Protein AF-A0A090RP45-F1 (afdb_monomer_lite)

Structure (mmCIF, N/CA/C/O backbone):
data_AF-A0A090RP45-F1
#
_entry.id   AF-A0A090RP45-F1
#
loop_
_atom_site.group_PDB
_atom_site.id
_atom_site.type_symbol
_atom_site.label_atom_id
_atom_site.label_alt_id
_atom_site.label_comp_id
_atom_site.label_asym_id
_atom_site.label_entity_id
_atom_site.label_seq_id
_atom_site.pdbx_PDB_ins_code
_atom_site.Cartn_x
_atom_site.Cartn_y
_atom_site.Cartn_z
_atom_site.occupancy
_atom_site.B_iso_or_equiv
_atom_site.auth_seq_id
_atom_site.auth_comp_id
_atom_site.auth_asym_id
_atom_site.auth_atom_id
_atom_site.pdbx_PDB_model_num
ATOM 1 N N . MET A 1 1 ? -43.499 1.367 -35.183 1.00 41.16 1 MET A N 1
ATOM 2 C CA . MET A 1 1 ? -43.508 0.569 -33.931 1.00 41.16 1 MET A CA 1
ATOM 3 C C . MET A 1 1 ? -42.148 0.742 -33.258 1.00 41.16 1 MET A C 1
ATOM 5 O O . MET A 1 1 ? -41.201 0.878 -34.013 1.00 41.16 1 MET A O 1
ATOM 9 N N . SER A 1 2 ? -41.908 0.696 -31.944 1.00 46.81 2 SER A N 1
ATOM 10 C CA . SER A 1 2 ? -42.690 0.901 -30.701 1.00 46.81 2 SER A CA 1
ATOM 11 C C . SER A 1 2 ? -41.671 0.775 -29.544 1.00 46.81 2 SER A C 1
ATOM 13 O O . SER A 1 2 ? -40.828 -0.107 -29.630 1.00 46.81 2 SER A O 1
ATOM 15 N N . ARG A 1 3 ? -41.654 1.541 -28.445 1.00 47.41 3 ARG A N 1
ATOM 16 C CA . ARG A 1 3 ? -42.430 2.701 -27.953 1.00 47.41 3 ARG A CA 1
ATOM 17 C C . ARG A 1 3 ? -41.500 3.525 -27.029 1.00 47.41 3 ARG A C 1
ATOM 19 O O . ARG A 1 3 ? -40.557 2.967 -26.480 1.00 47.41 3 ARG A O 1
ATOM 26 N N . VAL A 1 4 ? -41.798 4.806 -26.793 1.00 58.31 4 VAL A N 1
ATOM 27 C CA . VAL A 1 4 ? -41.252 5.552 -25.636 1.00 58.31 4 VAL A CA 1
ATOM 28 C C . VAL A 1 4 ? -41.883 5.043 -24.336 1.00 58.31 4 VAL A C 1
ATOM 30 O O . VAL A 1 4 ? -43.087 4.792 -24.313 1.00 58.31 4 VAL A O 1
ATOM 33 N N . ASN A 1 5 ? -41.098 4.930 -23.261 1.00 50.25 5 ASN A N 1
ATOM 34 C CA . ASN A 1 5 ? -41.594 4.636 -21.913 1.00 50.25 5 ASN A CA 1
ATOM 35 C C . ASN A 1 5 ? -41.153 5.758 -20.964 1.00 50.25 5 ASN A C 1
ATOM 37 O O . ASN A 1 5 ? -39.962 5.942 -20.726 1.00 50.25 5 ASN A O 1
ATOM 41 N N . GLY A 1 6 ? -42.119 6.536 -20.474 1.00 43.16 6 GLY A N 1
ATOM 42 C CA . GLY A 1 6 ? -41.879 7.648 -19.556 1.00 43.16 6 GLY A CA 1
ATOM 43 C C . GLY A 1 6 ? -41.839 7.192 -18.100 1.00 43.16 6 GLY A C 1
ATOM 44 O O . GLY A 1 6 ? -42.603 6.315 -17.698 1.00 43.16 6 GLY A O 1
ATOM 45 N N . TYR A 1 7 ? -40.974 7.820 -17.306 1.00 45.94 7 TYR A N 1
ATOM 46 C CA . TYR A 1 7 ? -40.951 7.652 -15.856 1.00 45.94 7 TYR A CA 1
ATOM 47 C C . TYR A 1 7 ? -42.015 8.562 -15.225 1.00 45.94 7 TYR A C 1
ATOM 49 O O . TYR A 1 7 ? -42.093 9.743 -15.561 1.00 45.94 7 TYR A O 1
ATOM 57 N N . LYS A 1 8 ? -42.856 8.015 -14.342 1.00 52.50 8 LYS A N 1
ATOM 58 C CA . LYS A 1 8 ? -43.988 8.724 -13.727 1.00 52.50 8 LYS A CA 1
ATOM 59 C C . LYS A 1 8 ? -43.731 8.909 -12.232 1.00 52.50 8 LYS A C 1
ATOM 61 O O . LYS A 1 8 ? -43.655 7.922 -11.507 1.00 52.50 8 LYS A O 1
ATOM 66 N N . ALA A 1 9 ? -43.623 10.157 -11.784 1.00 58.91 9 ALA A N 1
ATOM 67 C CA . ALA A 1 9 ? -43.578 10.490 -10.363 1.00 58.91 9 ALA A CA 1
ATOM 68 C C . ALA A 1 9 ? -44.988 10.416 -9.732 1.00 58.91 9 ALA A C 1
ATOM 70 O O . ALA A 1 9 ? -45.970 10.735 -10.412 1.00 58.91 9 ALA A O 1
ATOM 71 N N . PRO A 1 10 ? -45.108 10.008 -8.457 1.00 61.62 10 PRO A N 1
ATOM 72 C CA . PRO A 1 10 ? -46.284 10.260 -7.635 1.00 61.62 10 PRO A CA 1
ATOM 73 C C . PRO A 1 10 ? -46.083 11.518 -6.770 1.00 61.62 10 PRO A C 1
ATOM 75 O O . PRO A 1 10 ? -45.210 11.549 -5.905 1.00 61.62 10 PRO A O 1
ATOM 78 N N . ASP A 1 11 ? -46.917 12.532 -6.989 1.00 46.78 11 ASP A N 1
ATOM 79 C CA . ASP A 1 11 ? -47.053 13.696 -6.108 1.00 46.78 11 ASP A CA 1
ATOM 80 C C . ASP A 1 11 ? -48.122 13.454 -5.031 1.00 46.78 11 ASP A C 1
ATOM 82 O O . ASP A 1 11 ? -49.112 12.769 -5.292 1.00 46.78 11 ASP A O 1
ATOM 86 N N . THR A 1 12 ? -48.002 14.175 -3.904 1.00 48.28 12 THR A N 1
ATOM 87 C CA . THR A 1 12 ? -49.071 14.466 -2.912 1.00 48.28 12 THR A CA 1
ATOM 88 C C . THR A 1 12 ? -49.636 13.254 -2.117 1.00 48.28 12 THR A C 1
ATOM 90 O O . THR A 1 12 ? -49.616 12.125 -2.579 1.00 48.28 12 THR A O 1
ATOM 93 N N . GLU A 1 13 ? -50.088 13.361 -0.859 1.00 48.00 13 GLU A N 1
ATOM 94 C CA . GLU A 1 13 ? -50.671 14.499 -0.135 1.00 48.00 13 GLU A CA 1
ATOM 95 C C . GLU A 1 13 ? -50.182 14.702 1.315 1.00 48.00 13 GLU A C 1
ATOM 97 O O . GLU A 1 13 ? -49.697 13.811 2.008 1.00 48.00 13 GLU A O 1
ATOM 102 N N . ARG A 1 14 ? -50.417 15.942 1.754 1.00 40.00 14 ARG A N 1
ATOM 103 C CA . ARG A 1 14 ? -50.530 16.446 3.127 1.00 40.00 14 ARG A CA 1
ATOM 104 C C . ARG A 1 14 ? -51.327 15.515 4.055 1.00 40.00 14 ARG A C 1
ATOM 106 O O . ARG A 1 14 ? -52.370 15.008 3.658 1.00 40.00 14 ARG A O 1
ATOM 113 N N . PHE A 1 15 ? -50.965 15.486 5.339 1.00 40.78 15 PHE A N 1
ATOM 114 C CA . PHE A 1 15 ? -51.911 15.155 6.411 1.00 40.78 15 PHE A CA 1
ATOM 115 C C . PHE A 1 15 ? -51.933 16.255 7.477 1.00 40.78 15 PHE A C 1
ATOM 117 O O . PHE A 1 15 ? -50.913 16.881 7.763 1.00 40.78 15 PHE A O 1
ATOM 124 N N . THR A 1 16 ? -53.124 16.542 7.996 1.00 41.91 16 THR A N 1
ATOM 125 C CA . THR A 1 16 ? -53.432 17.735 8.797 1.00 41.91 16 THR A CA 1
ATOM 126 C C . THR A 1 16 ? -53.394 17.494 10.305 1.00 41.91 16 THR A C 1
ATOM 128 O O . THR A 1 16 ? -53.736 16.418 10.788 1.00 41.91 16 THR A O 1
ATOM 131 N N . GLU A 1 17 ? -53.065 18.558 11.036 1.00 43.56 17 GLU A N 1
ATOM 132 C CA . GLU A 1 17 ? -53.250 18.739 12.482 1.00 43.56 17 GLU A CA 1
ATOM 133 C C . GLU A 1 17 ? -54.663 18.349 12.970 1.00 43.56 17 GLU A C 1
ATOM 135 O O . GLU A 1 17 ? -55.650 18.836 12.420 1.00 43.56 17 GLU A O 1
ATOM 140 N N . VAL A 1 18 ? -54.768 17.584 14.071 1.00 43.78 18 VAL A N 1
ATOM 141 C CA . VAL A 1 18 ? -55.938 17.618 14.977 1.00 43.78 18 VAL A CA 1
ATOM 142 C C . VAL A 1 18 ? -55.496 17.464 16.442 1.00 43.78 18 VAL A C 1
ATOM 144 O O . VAL A 1 18 ? -54.665 16.626 16.781 1.00 43.78 18 VAL A O 1
ATOM 147 N N . LYS A 1 19 ? -56.084 18.297 17.307 1.00 42.97 19 LYS A N 1
ATOM 148 C CA . LYS A 1 19 ? -55.877 18.406 18.764 1.00 42.97 19 LYS A CA 1
ATOM 149 C C . LYS A 1 19 ? -56.559 17.284 19.561 1.00 42.97 19 LYS A C 1
ATOM 151 O O . LYS A 1 19 ? -57.629 16.833 19.163 1.00 42.97 19 LYS A O 1
ATOM 156 N N . SER A 1 20 ? -56.113 17.053 20.799 1.00 41.47 20 SER A N 1
ATOM 157 C CA . SER A 1 20 ? -57.041 16.856 21.932 1.00 41.47 20 SER A CA 1
ATOM 158 C C . SER A 1 20 ? -56.396 17.172 23.291 1.00 41.47 20 SER A C 1
ATOM 160 O O . SER A 1 20 ? -55.234 16.860 23.536 1.00 41.47 20 SER A O 1
ATOM 162 N N . SER A 1 21 ? -57.167 17.813 24.176 1.00 43.19 21 SER A N 1
ATOM 163 C CA . SER A 1 21 ? -56.745 18.248 25.517 1.00 43.19 21 SER A CA 1
ATOM 164 C C . SER A 1 21 ? -57.551 17.517 26.593 1.00 43.19 21 SER A C 1
ATOM 166 O O . SER A 1 21 ? -58.761 17.704 26.656 1.00 43.19 21 SER A O 1
ATOM 168 N N . PHE A 1 22 ? -56.900 16.739 27.457 1.00 43.09 22 PHE A N 1
ATOM 169 C CA . PHE A 1 22 ? -57.458 16.063 28.645 1.00 43.09 22 PHE A CA 1
ATOM 170 C C . PHE A 1 22 ? -56.294 15.916 29.658 1.00 43.09 22 PHE A C 1
ATOM 172 O O . PHE A 1 22 ? -55.169 15.700 29.224 1.00 43.09 22 PHE A O 1
ATOM 179 N N . PHE A 1 23 ? -56.427 16.019 30.985 1.00 39.56 23 PHE A N 1
ATOM 180 C CA . PHE A 1 23 ? -57.560 16.325 31.872 1.00 39.56 23 PHE A CA 1
ATOM 181 C C . PHE A 1 23 ? -56.996 16.811 33.232 1.00 39.56 23 PHE A C 1
ATOM 183 O O . PHE A 1 23 ? -55.829 16.554 33.522 1.00 39.56 23 PHE A O 1
ATOM 190 N N . GLY A 1 24 ? -57.791 17.471 34.084 1.00 35.66 24 GLY A N 1
ATOM 191 C CA . GLY A 1 24 ? -57.342 17.930 35.411 1.00 35.66 24 GLY A CA 1
ATOM 192 C C . GLY A 1 24 ? -58.257 17.491 36.562 1.00 35.66 24 GLY A C 1
ATOM 193 O O . GLY A 1 24 ? -59.475 17.554 36.432 1.00 35.66 24 GLY A O 1
ATOM 194 N N . LEU A 1 25 ? -57.659 17.102 37.694 1.00 47.41 25 LEU A N 1
ATOM 195 C CA . LEU A 1 25 ? -58.262 16.919 39.029 1.00 47.41 25 LEU A CA 1
ATOM 196 C C . LEU A 1 25 ? -57.193 17.361 40.071 1.00 47.41 25 LEU A C 1
ATOM 198 O O . LEU A 1 25 ? -56.017 17.103 39.844 1.00 47.41 25 LEU A O 1
ATOM 202 N N . SER A 1 26 ? -57.458 18.179 41.107 1.00 39.81 26 SER A N 1
ATOM 203 C CA . SER A 1 26 ? -58.384 17.999 42.256 1.00 39.81 26 SER A CA 1
ATOM 204 C C . SER A 1 26 ? -57.902 16.872 43.202 1.00 39.81 26 SER A C 1
ATOM 206 O O . SER A 1 26 ? -57.666 15.778 42.711 1.00 39.81 26 SER A O 1
ATOM 208 N N . SER A 1 27 ? -57.728 17.002 44.533 1.00 39.19 27 SER A N 1
ATOM 209 C CA . SER A 1 27 ? -57.939 18.102 45.500 1.00 39.19 27 SER A CA 1
ATOM 210 C C . SER A 1 27 ? -57.167 17.836 46.824 1.00 39.19 27 SER A C 1
ATOM 212 O O . SER A 1 27 ? -57.147 16.705 47.289 1.00 39.19 27 SER A O 1
ATOM 214 N N . SER A 1 28 ? -56.565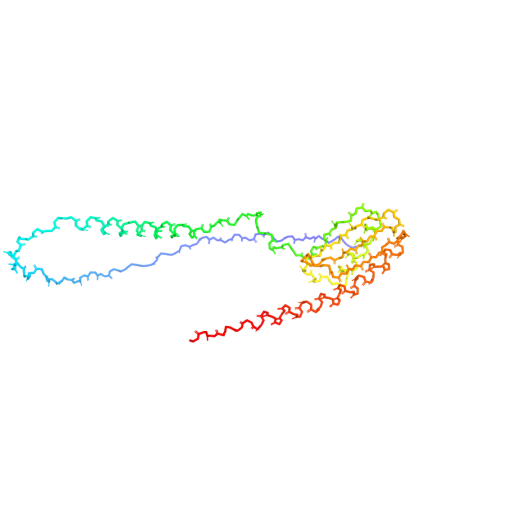 18.889 47.398 1.00 39.84 28 SER A N 1
ATOM 215 C CA . SER A 1 28 ? -56.566 19.367 48.811 1.00 39.84 28 SER A CA 1
ATOM 216 C C . SER A 1 28 ? -56.464 18.464 50.077 1.00 39.84 28 SER A C 1
ATOM 218 O O . SER A 1 28 ? -57.075 17.411 50.182 1.00 39.84 28 SER A O 1
ATOM 220 N N . VAL A 1 29 ? -55.886 19.083 51.132 1.00 42.94 29 VAL A N 1
ATOM 221 C CA . VAL A 1 29 ? -56.010 18.830 52.602 1.00 42.94 29 VAL A CA 1
ATOM 222 C C . VAL A 1 29 ? -55.208 17.670 53.232 1.00 42.94 29 VAL A C 1
ATOM 224 O O . VAL A 1 29 ? -55.622 16.527 53.126 1.00 42.94 29 VAL A O 1
ATOM 227 N N . VAL A 1 30 ? -54.186 17.992 54.055 1.00 49.06 30 VAL A N 1
ATOM 228 C CA . VAL A 1 30 ? -54.230 17.860 55.544 1.00 49.06 30 VAL A CA 1
ATOM 229 C C . VAL A 1 30 ? -53.221 18.807 56.231 1.00 49.06 30 VAL A C 1
ATOM 231 O O . VAL A 1 30 ? -52.102 18.978 55.758 1.00 49.06 30 VAL A O 1
ATOM 234 N N . LEU A 1 31 ? -53.603 19.394 57.372 1.00 45.53 31 LEU A N 1
ATOM 235 C CA . LEU A 1 31 ? -52.742 20.137 58.312 1.00 45.53 31 LEU A CA 1
ATOM 236 C C . LEU A 1 31 ? -52.529 19.298 59.584 1.00 45.53 31 LEU A C 1
ATOM 238 O O . LEU A 1 31 ? -53.506 18.740 60.075 1.00 45.53 31 LEU A O 1
ATOM 242 N N . SER A 1 32 ? -51.328 19.294 60.185 1.00 45.25 32 SER A N 1
ATOM 243 C CA . SER A 1 32 ? -51.175 18.985 61.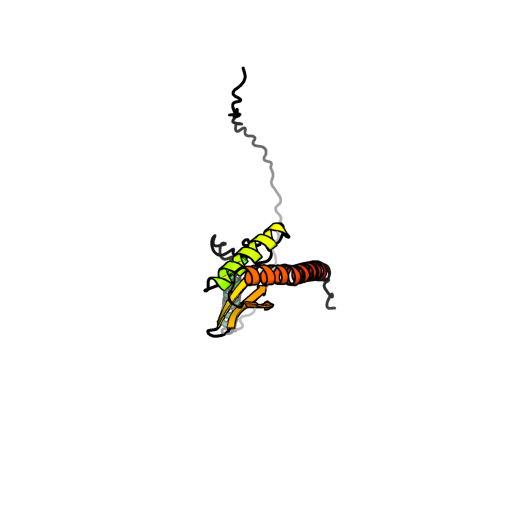623 1.00 45.25 32 SER A CA 1
ATOM 244 C C . SER A 1 32 ? -49.848 19.462 62.241 1.00 45.25 32 SER A C 1
ATOM 246 O O . SER A 1 32 ? -48.805 18.834 62.095 1.00 45.25 32 SER A O 1
ATOM 248 N N . VAL A 1 33 ? -49.936 20.587 62.954 1.00 44.03 33 VAL A N 1
ATOM 249 C CA . VAL A 1 33 ? -49.319 20.898 64.262 1.00 44.03 33 VAL A CA 1
ATOM 250 C C . VAL A 1 33 ? -48.122 20.043 64.737 1.00 44.03 33 VAL A C 1
ATOM 252 O O . VAL A 1 33 ? -48.303 18.912 65.179 1.00 44.03 33 VAL A O 1
ATOM 255 N N . SER A 1 34 ? -46.936 20.663 64.840 1.00 43.41 34 SER A N 1
ATOM 256 C CA . SER A 1 34 ? -45.923 20.328 65.868 1.00 43.41 34 SER A CA 1
ATOM 257 C C . SER A 1 34 ? -44.934 21.486 66.117 1.00 43.41 34 SER A C 1
ATOM 259 O O . SER A 1 34 ? -43.717 21.340 66.038 1.00 43.41 34 SER A O 1
ATOM 261 N N . THR A 1 35 ? -45.459 22.685 66.386 1.00 48.28 35 THR A N 1
ATOM 262 C CA . THR A 1 35 ? -44.672 23.905 66.672 1.00 48.28 35 THR A CA 1
ATOM 263 C C . THR A 1 35 ? -44.921 24.447 68.084 1.00 48.28 35 THR A C 1
ATOM 265 O O . THR A 1 35 ? -45.039 25.653 68.278 1.00 48.28 35 THR A O 1
ATOM 268 N N . VAL A 1 36 ? -44.991 23.565 69.090 1.00 48.41 36 VAL A N 1
ATOM 269 C CA . VAL A 1 36 ? -44.949 23.951 70.517 1.00 48.41 36 VAL A CA 1
ATOM 270 C C . VAL A 1 36 ? -44.191 22.899 71.339 1.00 48.41 36 VAL A C 1
ATOM 272 O O . VAL A 1 36 ? -44.794 22.107 72.058 1.00 48.41 36 VAL A O 1
ATOM 275 N N . LEU A 1 37 ? -42.856 22.896 71.270 1.00 40.06 37 LEU A N 1
ATOM 276 C CA . LEU A 1 37 ? -42.033 22.304 72.330 1.00 40.06 37 LEU A CA 1
ATOM 277 C C . LEU A 1 37 ? -40.661 22.989 72.422 1.00 40.06 37 LEU A C 1
ATOM 279 O O . LEU A 1 37 ? -40.083 23.375 71.411 1.00 40.06 37 LEU A O 1
ATOM 283 N N . CYS A 1 38 ? -40.155 23.122 73.650 1.00 33.94 38 CYS A N 1
ATOM 284 C CA . CYS A 1 38 ? -38.816 23.625 73.987 1.00 33.94 38 CYS A CA 1
ATOM 285 C C . CYS A 1 38 ? -38.503 25.104 73.687 1.00 33.94 38 CYS A C 1
ATOM 287 O O . CYS A 1 38 ? -37.390 25.453 73.302 1.00 33.94 38 CYS A O 1
ATOM 289 N N . LEU A 1 39 ? -39.395 26.000 74.127 1.00 36.84 39 LEU A N 1
ATOM 290 C CA . LEU A 1 39 ? -38.973 27.282 74.720 1.00 36.84 39 LEU A CA 1
ATOM 291 C C . LEU A 1 39 ? -38.334 27.046 76.116 1.00 36.84 39 LEU A C 1
ATOM 293 O O . LEU A 1 39 ? -38.802 27.580 77.117 1.00 36.84 39 LEU A O 1
ATOM 297 N N . VAL A 1 40 ? -37.309 26.187 76.210 1.00 45.59 40 VAL A N 1
ATOM 298 C CA . VAL A 1 40 ? -36.586 25.867 77.461 1.00 45.59 40 VAL A CA 1
ATOM 299 C C . VAL A 1 40 ? -35.126 25.501 77.152 1.00 45.59 40 VAL A C 1
ATOM 301 O O . VAL A 1 40 ? -34.803 24.322 77.072 1.00 45.59 40 VAL A O 1
ATOM 304 N N . ALA A 1 41 ? -34.256 26.504 76.968 1.00 39.75 41 ALA A N 1
ATOM 305 C CA . ALA A 1 41 ? -32.788 26.390 77.118 1.00 39.75 41 ALA A CA 1
ATOM 306 C C . ALA A 1 41 ? -32.070 27.759 76.994 1.00 39.75 41 ALA A C 1
ATOM 308 O O . ALA A 1 41 ? -31.115 27.907 76.234 1.00 39.75 41 ALA A O 1
ATOM 309 N N . LEU A 1 42 ? -32.500 28.785 77.739 1.00 46.62 42 LEU A N 1
ATOM 310 C CA . LEU A 1 42 ? -31.740 30.042 77.838 1.00 46.62 42 LEU A CA 1
ATOM 311 C C . LEU A 1 42 ? -30.654 29.943 78.929 1.00 46.62 42 LEU A C 1
ATOM 313 O O . LEU A 1 42 ? -30.770 30.599 79.957 1.00 46.62 42 LEU A O 1
ATOM 317 N N . THR A 1 43 ? -29.599 29.149 78.712 1.00 45.47 43 THR A N 1
ATOM 318 C CA . THR A 1 43 ? -28.349 29.213 79.507 1.00 45.47 43 THR A CA 1
ATOM 319 C C . THR A 1 43 ? -27.157 28.594 78.762 1.00 45.47 43 THR A C 1
ATOM 321 O O . THR A 1 43 ? -26.904 27.403 78.917 1.00 45.47 43 THR A O 1
ATOM 324 N N . ALA A 1 44 ? -26.395 29.399 78.010 1.00 37.62 44 ALA A N 1
ATOM 325 C CA . ALA A 1 44 ? -24.952 29.198 77.774 1.00 37.62 44 ALA A CA 1
ATOM 326 C C . ALA A 1 44 ? -24.350 30.375 76.978 1.00 37.62 44 ALA A C 1
ATOM 328 O O . ALA A 1 44 ? -24.197 30.305 75.760 1.00 37.62 44 ALA A O 1
ATOM 329 N N . SER A 1 45 ? -23.949 31.448 77.664 1.00 40.88 45 SER A N 1
ATOM 330 C CA . SER A 1 45 ? -22.952 32.364 77.095 1.00 40.88 45 SER A CA 1
ATOM 331 C C . SER A 1 45 ? -21.571 31.734 77.260 1.00 40.88 45 SER A C 1
ATOM 333 O O . SER A 1 45 ? -21.027 31.740 78.362 1.00 40.88 45 SER A O 1
ATOM 335 N N . ALA A 1 46 ? -20.995 31.212 76.178 1.00 36.88 46 ALA A N 1
ATOM 336 C CA . ALA A 1 46 ? -19.589 30.823 76.121 1.00 36.88 46 ALA A CA 1
ATOM 337 C C . ALA A 1 46 ? -19.002 31.215 74.758 1.00 36.88 46 ALA A C 1
ATOM 339 O O . ALA A 1 46 ? -19.535 30.872 73.707 1.00 36.88 46 ALA A O 1
ATOM 340 N N . SER A 1 47 ? -17.920 31.991 74.792 1.00 45.41 47 SER A N 1
ATOM 341 C CA . SER A 1 47 ? -17.237 32.524 73.613 1.00 45.41 47 SER A CA 1
ATOM 342 C C . SER A 1 47 ? -16.474 31.440 72.849 1.00 45.41 47 SER A C 1
ATOM 344 O O . SER A 1 47 ? -15.556 30.862 73.419 1.00 45.41 47 SER A O 1
ATOM 346 N N . GLU A 1 48 ? -16.706 31.309 71.540 1.00 40.78 48 GLU A N 1
ATOM 347 C CA . GLU A 1 48 ? -15.682 30.828 70.595 1.00 40.78 48 GLU A CA 1
ATOM 348 C C . GLU A 1 48 ? -15.775 31.534 69.226 1.00 40.78 48 GLU A C 1
ATOM 350 O O . GLU A 1 48 ? -16.109 30.963 68.188 1.00 40.78 48 GLU A O 1
ATOM 355 N N . SER A 1 49 ? -15.441 32.828 69.218 1.00 43.41 49 SER A N 1
ATOM 356 C CA . SER A 1 49 ? -15.106 33.536 67.976 1.00 43.41 49 SER A CA 1
ATOM 357 C C . SER A 1 49 ? -13.749 33.049 67.446 1.00 43.41 49 SER A C 1
ATOM 359 O O . SER A 1 49 ? -12.764 33.077 68.183 1.00 43.41 49 SER A O 1
ATOM 361 N N . GLY A 1 50 ? -13.681 32.630 66.174 1.00 41.31 50 GLY A N 1
ATOM 362 C CA . GLY A 1 50 ? -12.407 32.467 65.451 1.00 41.31 50 GLY A CA 1
ATOM 363 C C . GLY A 1 50 ? -12.211 31.195 64.615 1.00 41.31 50 GLY A C 1
ATOM 364 O O . GLY A 1 50 ? -11.299 31.175 63.792 1.00 41.31 50 GLY A O 1
ATOM 365 N N . LYS A 1 51 ? -13.032 30.146 64.779 1.00 37.62 51 LYS A N 1
ATOM 366 C CA . LYS A 1 51 ? -12.851 28.859 64.060 1.00 37.62 51 LYS A CA 1
ATOM 367 C C . LYS A 1 51 ? -13.850 28.619 62.921 1.00 37.62 51 LYS A C 1
ATOM 369 O O . LYS A 1 51 ? -13.506 27.976 61.936 1.00 37.62 51 LYS A O 1
ATOM 374 N N . THR A 1 52 ? -15.063 29.162 63.017 1.00 45.91 52 THR A N 1
ATOM 375 C CA . THR A 1 52 ? -16.169 28.891 62.080 1.00 45.91 52 THR A CA 1
ATOM 376 C C . THR A 1 52 ? -15.971 29.454 60.673 1.00 45.91 52 THR A C 1
ATOM 378 O O . THR A 1 52 ? -16.381 28.800 59.718 1.00 45.91 52 THR A O 1
ATOM 381 N N . SER A 1 53 ? -15.325 30.616 60.505 1.00 54.50 53 SER A N 1
ATOM 382 C CA . SER A 1 53 ? -15.227 31.240 59.173 1.00 54.50 53 SER A CA 1
ATOM 383 C C . SER A 1 53 ? -14.339 30.453 58.206 1.00 54.50 53 SER A C 1
ATOM 385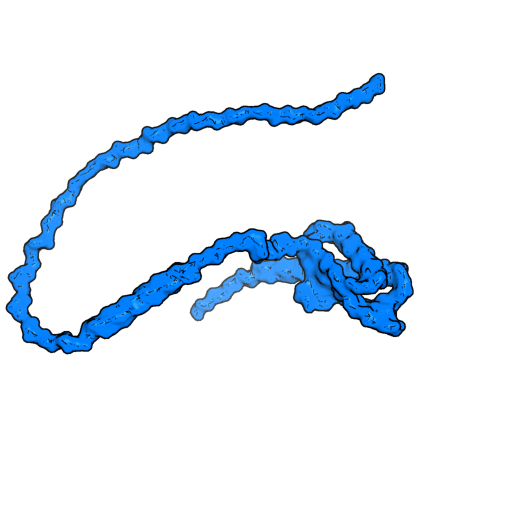 O O . SER A 1 53 ? -14.653 30.389 57.024 1.00 54.50 53 SER A O 1
ATOM 387 N N . LYS A 1 54 ? -13.258 29.826 58.694 1.00 54.69 54 LYS A N 1
ATOM 388 C CA . LYS A 1 54 ? -12.314 29.094 57.835 1.00 54.69 54 LYS A CA 1
ATOM 389 C C . LYS A 1 54 ? -12.880 27.778 57.314 1.00 54.69 54 LYS A C 1
ATOM 391 O O . LYS A 1 54 ? -12.613 27.428 56.171 1.00 54.69 54 LYS A O 1
ATOM 396 N N . GLU A 1 55 ? -13.682 27.078 58.116 1.00 63.28 55 GLU A N 1
ATOM 397 C CA . GLU A 1 55 ? -14.330 25.844 57.659 1.00 63.28 55 GLU A CA 1
ATOM 398 C C . GLU A 1 55 ? -15.476 26.152 56.682 1.00 63.28 55 GLU A C 1
ATOM 400 O O . GLU A 1 55 ? -15.626 25.470 55.675 1.00 63.28 55 GLU A O 1
ATOM 405 N N . GLN A 1 56 ? -16.226 27.237 56.911 1.00 62.72 56 GLN A N 1
ATOM 406 C CA . GLN A 1 56 ? -17.253 27.714 55.975 1.00 62.72 56 GLN A CA 1
ATOM 407 C C . GLN A 1 56 ? -16.656 28.169 54.633 1.00 62.72 56 GLN A C 1
ATOM 409 O O . GLN A 1 56 ? -17.204 27.856 53.579 1.00 62.72 56 GLN A O 1
ATOM 414 N N . GLU A 1 57 ? -15.518 28.867 54.660 1.00 68.44 57 GLU A N 1
ATOM 415 C CA . GLU A 1 57 ? -14.775 29.279 53.464 1.00 68.44 57 GLU A CA 1
ATOM 416 C C . GLU A 1 57 ? -14.213 28.066 52.703 1.00 68.44 57 GLU A C 1
ATOM 418 O O . GLU A 1 57 ? -14.391 27.964 51.490 1.00 68.44 57 GLU A O 1
ATOM 423 N N . LYS A 1 58 ? -13.625 27.092 53.412 1.00 76.00 58 LYS A N 1
ATOM 424 C CA . LYS A 1 58 ? -13.159 25.821 52.836 1.00 76.00 58 LYS A CA 1
ATOM 425 C C . LYS A 1 58 ? -14.300 25.038 52.175 1.00 76.00 58 LYS A C 1
ATOM 427 O O . LYS A 1 58 ? -14.149 24.610 51.034 1.00 76.00 58 LYS A O 1
ATOM 432 N N . GLN A 1 59 ? -15.445 24.907 52.848 1.00 76.25 59 GLN A N 1
ATOM 433 C CA . GLN A 1 59 ? -16.621 24.219 52.308 1.00 76.25 59 GLN A CA 1
ATOM 434 C C . GLN A 1 59 ? -17.154 24.918 51.046 1.00 76.25 59 GLN A C 1
ATOM 436 O O . GLN A 1 59 ? -17.412 24.262 50.041 1.00 76.25 59 GLN A O 1
ATOM 441 N N . ALA A 1 60 ? -17.237 26.254 51.058 1.00 82.25 60 ALA A N 1
ATOM 442 C CA . ALA A 1 60 ? -17.662 27.037 49.898 1.00 82.25 60 ALA A CA 1
ATOM 443 C C . ALA A 1 60 ? -16.692 26.918 48.706 1.00 82.25 60 ALA A C 1
ATOM 445 O O . ALA A 1 60 ? -17.133 26.899 47.557 1.00 82.25 60 ALA A O 1
ATOM 446 N N . ILE A 1 61 ? -15.383 26.803 48.960 1.00 78.69 61 ILE A N 1
ATOM 447 C CA . ILE A 1 61 ? -14.369 26.557 47.923 1.00 78.69 61 ILE A CA 1
ATOM 448 C C . ILE A 1 61 ? -14.497 25.135 47.357 1.00 78.69 61 ILE A C 1
ATOM 450 O O . ILE A 1 61 ? -14.441 24.967 46.140 1.00 78.69 61 ILE A O 1
ATOM 454 N N . GLU A 1 62 ? -14.706 24.118 48.197 1.00 83.62 62 GLU A N 1
ATOM 455 C CA . GLU A 1 62 ? -14.926 22.733 47.752 1.00 83.62 62 GLU A CA 1
ATOM 456 C C . GLU A 1 62 ? -16.205 22.603 46.904 1.00 83.62 62 GLU A C 1
ATOM 458 O O . GLU A 1 62 ? -16.162 22.025 45.814 1.00 83.62 62 GLU A O 1
ATOM 463 N N . ASP A 1 63 ? -17.313 23.220 47.326 1.00 85.25 63 ASP A N 1
ATOM 464 C CA . ASP A 1 63 ? -18.560 23.252 46.554 1.00 85.25 63 ASP A CA 1
ATOM 465 C C . ASP A 1 63 ? -18.409 24.038 45.238 1.00 85.25 63 ASP A C 1
ATOM 467 O O . ASP A 1 63 ? -18.907 23.600 44.197 1.00 85.25 63 ASP A O 1
ATOM 471 N N . ALA A 1 64 ? -17.668 25.152 45.234 1.00 83.06 64 ALA A N 1
ATOM 472 C CA . ALA A 1 64 ? -17.357 25.896 44.013 1.00 83.06 64 ALA A CA 1
ATOM 473 C C . ALA A 1 64 ? -16.486 25.077 43.043 1.00 83.06 64 ALA A C 1
ATOM 475 O O . ALA A 1 64 ? -16.770 25.039 41.846 1.00 83.06 64 ALA A O 1
ATOM 476 N N . ILE A 1 65 ? -15.467 24.362 43.535 1.00 81.19 65 ILE A N 1
ATOM 477 C CA . ILE A 1 65 ? -14.653 23.443 42.721 1.00 81.19 65 ILE A CA 1
ATOM 478 C C . ILE A 1 65 ? -15.532 22.333 42.135 1.00 81.19 65 ILE A C 1
ATOM 480 O O . ILE A 1 65 ? -15.427 22.040 40.942 1.00 81.19 65 ILE A O 1
ATOM 484 N N . ARG A 1 66 ? -16.450 21.765 42.924 1.00 82.62 66 ARG A N 1
ATOM 485 C CA . ARG A 1 66 ? -17.385 20.724 42.477 1.00 82.62 66 ARG A CA 1
ATOM 486 C C . ARG A 1 66 ? -18.347 21.231 41.395 1.00 82.62 66 ARG A C 1
ATOM 488 O O . ARG A 1 66 ? -18.608 20.526 40.418 1.00 82.62 66 ARG A O 1
ATOM 495 N N . GLN A 1 67 ? -18.827 22.470 41.509 1.00 76.44 67 GLN A N 1
ATOM 496 C CA . GLN A 1 67 ? -19.633 23.131 40.474 1.00 76.44 67 GLN A CA 1
ATOM 497 C C . GLN A 1 67 ? -18.820 23.407 39.197 1.00 76.44 67 GLN A C 1
ATOM 499 O O . GLN A 1 67 ? -19.289 23.110 38.098 1.00 76.44 67 GLN A O 1
ATOM 504 N N . LEU A 1 68 ? -17.575 23.883 39.318 1.00 70.12 68 LEU A N 1
ATOM 505 C CA . LEU A 1 68 ? -16.665 24.089 38.182 1.00 70.12 68 LEU A CA 1
ATOM 506 C C . LEU A 1 68 ? -16.299 22.770 37.476 1.00 70.12 68 LEU A C 1
ATOM 508 O O . LEU A 1 68 ? -16.188 22.733 36.251 1.00 70.12 68 LEU A O 1
ATOM 512 N N . GLN A 1 69 ? -16.154 21.672 38.223 1.00 69.06 69 GLN A N 1
ATOM 513 C CA . GLN A 1 69 ? -15.971 20.326 37.671 1.00 69.06 69 GLN A CA 1
ATOM 514 C C . GLN A 1 69 ? -17.234 19.828 36.956 1.00 69.06 69 GLN A C 1
ATOM 516 O O . GLN A 1 69 ? -17.131 19.267 35.868 1.00 69.06 69 GLN A O 1
ATOM 521 N N . THR A 1 70 ? -18.421 20.109 37.504 1.00 57.53 70 THR A N 1
ATOM 522 C CA . THR A 1 70 ? -19.708 19.767 36.873 1.00 57.53 70 THR A CA 1
ATOM 523 C C . THR A 1 70 ? -19.900 20.515 35.546 1.00 57.53 70 THR A C 1
ATOM 525 O O . THR A 1 70 ? -20.402 19.941 34.584 1.00 57.53 70 THR A O 1
ATOM 528 N N . GLN A 1 71 ? -19.432 21.765 35.439 1.00 57.91 71 GLN A N 1
ATOM 529 C CA . GLN A 1 71 ? -19.468 22.525 34.180 1.00 57.91 71 GLN A CA 1
ATOM 530 C C . GLN A 1 71 ? -18.413 22.068 33.157 1.00 57.91 71 GLN A C 1
ATOM 532 O O . GLN A 1 71 ? -18.693 22.064 31.960 1.00 57.91 71 GLN A O 1
ATOM 537 N N . LYS A 1 72 ? -17.231 21.601 33.590 1.00 53.94 72 LYS A N 1
ATOM 538 C CA . LYS A 1 72 ? -16.215 21.031 32.679 1.00 53.94 72 LYS A CA 1
ATOM 539 C C . LYS A 1 72 ? -16.624 19.706 32.016 1.00 53.94 72 LYS A C 1
ATOM 541 O O . LYS A 1 72 ? -15.948 19.281 31.084 1.00 53.94 72 LYS A O 1
ATOM 546 N N . GLY A 1 73 ? -17.723 19.084 32.450 1.00 50.22 73 GLY A N 1
ATOM 547 C CA . GLY A 1 73 ? -18.330 17.922 31.793 1.00 50.22 73 GLY A CA 1
ATOM 548 C C . GLY A 1 73 ? -19.163 18.249 30.545 1.00 50.22 73 GLY A C 1
ATOM 549 O O . GLY A 1 73 ? -19.647 17.327 29.888 1.00 50.22 73 GLY A O 1
ATOM 550 N N . GLN A 1 74 ? -19.352 19.528 30.193 1.00 50.25 74 GLN A N 1
ATOM 551 C CA . GLN A 1 74 ? -20.087 19.905 28.984 1.00 50.25 74 GLN A CA 1
ATOM 552 C C . GLN A 1 74 ? -19.250 19.666 27.724 1.00 50.25 74 GLN A C 1
ATOM 554 O O . GLN A 1 74 ? -18.490 20.518 27.267 1.00 50.25 74 GLN A O 1
ATOM 559 N N . GLN A 1 75 ? -19.435 18.456 27.196 1.00 55.00 75 GLN A N 1
ATOM 560 C CA . GLN A 1 75 ? -19.322 18.047 25.797 1.00 55.00 75 GLN A CA 1
ATOM 561 C C . GLN A 1 75 ? -19.019 19.206 24.839 1.00 55.00 75 GLN A C 1
ATOM 563 O O . GLN A 1 75 ? -19.882 20.027 24.522 1.00 55.00 75 GLN A O 1
ATOM 568 N N . LYS A 1 76 ? -17.790 19.209 24.316 1.00 51.53 76 LYS A N 1
ATOM 569 C CA . LYS A 1 76 ? -17.453 19.921 23.086 1.00 51.53 76 LYS A CA 1
ATOM 570 C C . LYS A 1 76 ? -18.475 19.494 22.031 1.00 51.53 76 LYS A C 1
ATOM 572 O O . LYS A 1 76 ? -18.521 18.314 21.690 1.00 51.53 76 LYS A O 1
ATOM 577 N N . ALA A 1 77 ? -19.312 20.424 21.567 1.00 56.53 77 ALA A N 1
ATOM 578 C CA . ALA A 1 77 ? -20.279 20.127 20.515 1.00 56.53 77 ALA A CA 1
ATOM 579 C C . ALA A 1 77 ? -19.523 19.500 19.331 1.00 56.53 77 ALA A C 1
ATOM 581 O O . ALA A 1 77 ? -18.478 20.051 18.963 1.00 56.53 77 ALA A O 1
ATOM 582 N N . PRO A 1 78 ? -19.984 18.363 18.774 1.00 57.34 78 PRO A N 1
ATOM 583 C CA . PRO A 1 78 ? -19.260 17.679 17.716 1.00 57.34 78 PRO A CA 1
ATOM 584 C C . PRO A 1 78 ? -19.101 18.639 16.542 1.00 57.34 78 PRO A C 1
ATOM 586 O O . PRO A 1 78 ? -20.071 19.041 15.898 1.00 57.34 78 PRO A O 1
ATOM 589 N N . SER A 1 79 ? -17.859 19.059 16.310 1.00 61.03 79 SER A N 1
ATOM 590 C CA . SER A 1 79 ? -17.509 19.836 15.132 1.00 61.03 79 SER A CA 1
ATOM 591 C C . SER A 1 79 ? -17.792 18.951 13.916 1.00 61.03 79 SER A C 1
ATOM 593 O O . SER A 1 79 ? -17.256 17.840 13.871 1.00 61.03 79 SER A O 1
ATOM 595 N N . PRO A 1 80 ? -18.551 19.420 12.904 1.00 62.47 80 PRO A N 1
ATOM 596 C CA . PRO A 1 80 ? -18.795 18.659 11.673 1.00 62.47 80 PRO A CA 1
ATOM 597 C C . PRO A 1 80 ? -17.523 18.267 10.900 1.00 62.47 80 PRO A C 1
ATOM 599 O O . PRO A 1 80 ? -17.604 17.554 9.908 1.00 62.47 80 PRO A O 1
ATOM 602 N N . PHE A 1 81 ? -16.357 18.760 11.333 1.00 61.09 81 PHE A N 1
ATOM 603 C CA . PHE A 1 81 ? -15.043 18.526 10.742 1.00 61.09 81 PHE A CA 1
ATOM 604 C C . PHE A 1 81 ? -14.060 17.821 11.695 1.00 61.09 81 PHE A C 1
ATOM 606 O O . PHE A 1 81 ? -12.878 17.733 11.376 1.00 61.09 81 PHE A O 1
ATOM 613 N N . GLU A 1 82 ? -14.499 17.372 12.878 1.00 57.81 82 GLU A N 1
ATOM 614 C CA . GLU A 1 82 ? -13.650 16.611 13.815 1.00 57.81 82 GLU A CA 1
ATOM 615 C C . GLU A 1 82 ? -13.969 15.114 13.866 1.00 57.81 82 GLU A C 1
ATOM 617 O O . GLU A 1 82 ? -13.159 14.350 14.394 1.00 57.81 82 GLU A O 1
ATOM 622 N N . ASP A 1 83 ? -15.086 14.675 13.282 1.00 60.16 83 ASP A N 1
ATOM 623 C CA . ASP A 1 83 ? -15.389 13.251 13.161 1.00 60.16 83 ASP A CA 1
ATOM 624 C C . ASP A 1 83 ? -14.721 12.636 11.921 1.00 60.16 83 ASP A C 1
ATOM 626 O O . ASP A 1 83 ? -15.314 12.458 10.859 1.00 60.16 83 ASP A O 1
ATOM 630 N N . PHE A 1 84 ? -13.436 12.313 12.062 1.00 58.34 84 PHE A N 1
ATOM 631 C CA . PHE A 1 84 ? -12.698 11.529 11.069 1.00 58.34 84 PHE A CA 1
ATOM 632 C C . PHE A 1 84 ? -12.962 10.014 11.180 1.00 58.34 84 PHE A C 1
ATOM 634 O O . PHE A 1 84 ? -12.338 9.252 10.441 1.00 58.34 84 PHE A O 1
ATOM 641 N N . SER A 1 85 ? -13.844 9.552 12.081 1.00 59.75 85 SER A N 1
ATOM 642 C CA . SER A 1 85 ? -14.078 8.113 12.290 1.00 59.75 85 SER A CA 1
ATOM 643 C C . SER A 1 85 ? -14.829 7.444 11.132 1.00 59.75 85 SER A C 1
ATOM 645 O O . SER A 1 85 ? -14.730 6.232 10.954 1.00 59.75 85 SER A O 1
ATOM 647 N N . GLU A 1 86 ? -15.521 8.228 10.299 1.00 63.22 86 GLU A N 1
ATOM 648 C CA . GLU A 1 86 ? -16.366 7.719 9.213 1.00 63.22 86 GLU A CA 1
ATOM 649 C C . GLU A 1 86 ? -15.593 7.424 7.902 1.00 63.22 86 GLU A C 1
ATOM 651 O O . GLU A 1 86 ? -16.098 6.732 7.014 1.00 63.22 86 GLU A O 1
ATOM 656 N N . VAL A 1 87 ? -14.338 7.883 7.766 1.00 76.88 87 VAL A N 1
ATOM 657 C CA . VAL A 1 87 ? -13.526 7.670 6.549 1.00 76.88 87 VAL A CA 1
ATOM 658 C C . VAL A 1 87 ? -12.835 6.302 6.584 1.00 76.88 87 VAL A C 1
ATOM 660 O O . VAL A 1 87 ? -11.775 6.132 7.189 1.00 76.88 87 VAL A O 1
ATOM 663 N N . SER A 1 88 ? -13.426 5.334 5.884 1.00 84.31 88 SER A N 1
ATOM 664 C CA . SER A 1 88 ? -12.984 3.934 5.808 1.00 84.31 88 SER A CA 1
ATOM 665 C C . SER A 1 88 ? -12.755 3.467 4.361 1.00 84.31 88 SER A C 1
ATOM 667 O O . SER A 1 88 ? -13.294 4.041 3.415 1.00 84.31 88 SER A O 1
ATOM 669 N N . GLY A 1 89 ? -11.936 2.425 4.181 1.00 88.56 89 GLY A N 1
ATOM 670 C CA . GLY A 1 89 ? -11.626 1.803 2.885 1.00 88.56 89 GLY A CA 1
ATOM 671 C C . GLY A 1 89 ? -10.705 2.626 1.974 1.00 88.56 89 GLY A C 1
ATOM 672 O O . GLY A 1 89 ? -10.633 2.370 0.771 1.00 88.56 89 GLY A O 1
ATOM 673 N N . LEU A 1 90 ? -10.011 3.633 2.510 1.00 92.75 90 LEU A N 1
ATOM 674 C CA . LEU A 1 90 ? -9.155 4.526 1.734 1.00 92.75 90 LEU A CA 1
ATOM 675 C C . LEU A 1 90 ? -7.775 3.904 1.478 1.00 92.75 90 LEU A C 1
ATOM 677 O O . LEU A 1 90 ? -7.066 3.518 2.406 1.00 92.75 90 LEU A O 1
ATOM 681 N N . ILE A 1 91 ? -7.343 3.902 0.216 1.00 96.62 91 ILE A N 1
ATOM 682 C CA . ILE A 1 91 ? -5.956 3.616 -0.165 1.00 96.62 91 ILE A CA 1
ATOM 683 C C . ILE A 1 91 ? -5.280 4.957 -0.460 1.00 96.62 91 ILE A C 1
ATOM 685 O O . ILE A 1 91 ? -5.577 5.602 -1.461 1.00 96.62 91 ILE A O 1
ATOM 689 N N . VAL A 1 92 ? -4.398 5.403 0.431 1.00 97.19 92 VAL A N 1
ATOM 690 C CA . VAL A 1 92 ? -3.692 6.684 0.304 1.00 97.19 92 VAL A CA 1
ATOM 691 C C . VAL A 1 92 ? -2.457 6.515 -0.574 1.00 97.19 92 VAL A C 1
ATOM 693 O O . VAL A 1 92 ? -1.562 5.729 -0.252 1.00 97.19 92 VAL A O 1
ATOM 696 N N . ASP A 1 93 ? -2.381 7.296 -1.647 1.00 98.25 93 ASP A N 1
ATOM 697 C CA . ASP A 1 93 ? -1.187 7.413 -2.480 1.00 98.25 93 ASP A CA 1
ATOM 698 C C . ASP A 1 93 ? -0.152 8.349 -1.827 1.00 98.25 93 ASP A C 1
ATOM 700 O O . ASP A 1 93 ? -0.442 9.504 -1.506 1.00 98.25 93 ASP A O 1
ATOM 704 N N . ARG A 1 94 ? 1.064 7.841 -1.608 1.00 98.25 94 ARG A N 1
ATOM 705 C CA . ARG A 1 94 ? 2.272 8.610 -1.263 1.00 98.25 94 ARG A CA 1
ATOM 706 C C . ARG A 1 94 ? 3.436 8.224 -2.180 1.00 98.25 94 ARG A C 1
ATOM 708 O O . ARG A 1 94 ? 4.587 8.139 -1.742 1.00 98.25 94 ARG A O 1
ATOM 715 N N . THR A 1 95 ? 3.127 7.961 -3.444 1.00 97.69 95 THR A N 1
ATOM 716 C CA . THR A 1 95 ? 4.109 7.790 -4.512 1.00 97.69 95 THR A CA 1
ATOM 717 C C . THR A 1 95 ? 4.514 9.143 -5.110 1.00 97.69 95 THR A C 1
ATOM 719 O O . THR A 1 95 ? 3.862 10.167 -4.907 1.00 97.69 95 THR A O 1
ATOM 722 N N . ILE A 1 96 ? 5.678 9.175 -5.757 1.00 96.25 96 ILE A N 1
ATOM 723 C CA . ILE A 1 96 ? 6.349 10.383 -6.263 1.00 96.25 96 ILE A CA 1
ATOM 724 C C . ILE A 1 96 ? 6.821 10.165 -7.706 1.00 96.25 96 ILE A C 1
ATOM 726 O O . ILE A 1 96 ? 6.832 11.099 -8.508 1.00 96.25 96 ILE A O 1
ATOM 730 N N . THR A 1 97 ? 7.233 8.943 -8.058 1.00 95.44 97 THR A N 1
ATOM 731 C CA . THR A 1 97 ? 7.679 8.602 -9.410 1.00 95.44 97 THR A CA 1
ATOM 732 C C . THR A 1 97 ? 6.615 7.818 -10.163 1.00 95.44 97 THR A C 1
ATOM 734 O O . THR A 1 97 ? 5.774 7.132 -9.587 1.00 95.44 97 THR A O 1
ATOM 737 N N . ARG A 1 98 ? 6.730 7.817 -11.494 1.00 93.81 98 ARG A N 1
ATOM 738 C CA . ARG A 1 98 ? 5.851 7.034 -12.369 1.00 93.81 98 ARG A CA 1
ATOM 739 C C . ARG A 1 98 ? 5.936 5.516 -12.140 1.00 93.81 98 ARG A C 1
ATOM 741 O O . ARG A 1 98 ? 5.030 4.797 -12.541 1.00 93.81 98 ARG A O 1
ATOM 748 N N . LEU A 1 99 ? 7.013 5.013 -11.521 1.00 94.00 99 LEU A N 1
ATOM 749 C CA . LEU A 1 99 ? 7.120 3.596 -11.151 1.00 94.00 99 LEU A CA 1
ATOM 750 C C . LEU A 1 99 ? 6.248 3.280 -9.930 1.00 94.00 99 LEU A C 1
ATOM 752 O O . LEU A 1 99 ? 5.573 2.250 -9.918 1.00 94.00 99 LEU A O 1
ATOM 756 N N . GLY A 1 100 ? 6.239 4.178 -8.940 1.00 96.88 100 GLY A N 1
ATOM 757 C CA . GLY A 1 100 ? 5.327 4.115 -7.803 1.00 96.88 100 GLY A CA 1
ATOM 758 C C . GLY A 1 100 ? 3.874 4.282 -8.238 1.00 96.88 100 GLY A C 1
ATOM 759 O O . GLY A 1 100 ? 3.057 3.432 -7.900 1.00 96.88 100 GLY A O 1
ATOM 760 N N . GLU A 1 101 ? 3.578 5.284 -9.069 1.00 97.19 101 GLU A N 1
ATOM 761 C CA . GLU A 1 101 ? 2.243 5.538 -9.633 1.00 97.19 101 GLU A CA 1
ATOM 762 C C . GLU A 1 101 ? 1.688 4.307 -10.380 1.00 97.19 101 GLU A C 1
ATOM 764 O O . GLU A 1 101 ? 0.571 3.866 -10.105 1.00 97.19 101 GLU A O 1
ATOM 769 N N . ASP A 1 102 ? 2.480 3.687 -11.273 1.00 97.44 102 ASP A N 1
ATOM 770 C CA . ASP A 1 102 ? 2.091 2.453 -11.978 1.00 97.44 102 ASP A CA 1
ATOM 771 C C . ASP A 1 102 ? 1.769 1.313 -10.987 1.00 97.44 102 ASP A C 1
ATOM 773 O O . ASP A 1 102 ? 0.798 0.577 -11.182 1.00 97.44 102 ASP A O 1
ATOM 777 N N . PHE A 1 103 ? 2.560 1.155 -9.917 1.00 98.44 103 PHE A N 1
ATOM 778 C CA . PHE A 1 103 ? 2.291 0.155 -8.878 1.00 98.44 103 PHE A CA 1
ATOM 779 C C . PHE A 1 103 ? 1.020 0.485 -8.095 1.00 98.44 103 PHE A C 1
ATOM 781 O O . PHE A 1 103 ? 0.185 -0.402 -7.924 1.00 98.44 103 PHE A O 1
ATOM 788 N N . TYR A 1 104 ? 0.854 1.731 -7.642 1.00 98.50 104 TYR A N 1
ATOM 789 C CA . TYR A 1 104 ? -0.313 2.181 -6.887 1.00 98.50 104 TYR A CA 1
ATOM 790 C C . TYR A 1 104 ? -1.594 1.974 -7.700 1.00 98.50 104 TYR A C 1
ATOM 792 O O . TYR A 1 104 ? -2.550 1.390 -7.189 1.00 98.50 104 TYR A O 1
ATOM 800 N N . PHE A 1 105 ? -1.587 2.349 -8.982 1.00 98.12 105 PHE A N 1
ATOM 801 C CA . PHE A 1 105 ? -2.698 2.129 -9.906 1.00 98.12 105 PHE A CA 1
ATOM 802 C C . PHE A 1 105 ? -3.080 0.644 -9.997 1.00 98.12 105 PHE A C 1
ATOM 804 O O . PHE A 1 105 ? -4.233 0.282 -9.763 1.00 98.12 105 PHE A O 1
ATOM 811 N N . PHE A 1 106 ? -2.118 -0.242 -10.287 1.00 98.44 106 PHE A N 1
ATOM 812 C CA . PHE A 1 106 ? -2.417 -1.671 -10.404 1.00 98.44 106 PHE A CA 1
ATOM 813 C C . PHE A 1 106 ? -2.818 -2.303 -9.069 1.00 98.44 106 PHE A C 1
ATOM 815 O O . PHE A 1 106 ? -3.694 -3.166 -9.052 1.00 98.44 106 PHE A O 1
ATOM 822 N N . PHE A 1 107 ? -2.185 -1.911 -7.962 1.00 98.50 107 PHE A N 1
ATOM 823 C CA . PHE A 1 107 ? -2.471 -2.445 -6.634 1.00 98.50 107 PHE A CA 1
ATOM 824 C C . PHE A 1 107 ? -3.864 -2.033 -6.156 1.00 98.50 107 PHE A C 1
ATOM 826 O O . PHE A 1 107 ? -4.652 -2.906 -5.803 1.00 98.50 107 PHE A O 1
ATOM 833 N N . SER A 1 108 ? -4.190 -0.737 -6.201 1.00 97.75 108 SER A N 1
ATOM 834 C CA . SER A 1 108 ? -5.486 -0.206 -5.758 1.00 97.75 108 SER A CA 1
ATOM 835 C C . SER A 1 108 ? -6.650 -0.777 -6.568 1.00 97.75 108 SER A C 1
ATOM 837 O O . SER A 1 108 ? -7.606 -1.274 -5.976 1.00 97.75 108 SER A O 1
ATOM 839 N N . GLN A 1 109 ? -6.530 -0.820 -7.902 1.00 97.62 109 GLN A N 1
ATOM 840 C CA . GLN A 1 109 ? -7.514 -1.465 -8.775 1.00 97.62 109 GLN A CA 1
ATOM 841 C C . GLN A 1 109 ? -7.762 -2.919 -8.346 1.00 97.62 109 GLN A C 1
ATOM 843 O O . GLN A 1 109 ? -8.887 -3.299 -8.034 1.00 97.62 109 GLN A O 1
ATOM 848 N N . LYS A 1 110 ? -6.696 -3.724 -8.258 1.00 97.62 110 LYS A N 1
ATOM 849 C CA . LYS A 1 110 ? -6.794 -5.150 -7.916 1.00 97.62 110 LYS A CA 1
ATOM 850 C C . LYS A 1 110 ? -7.309 -5.403 -6.503 1.00 97.62 110 LYS A C 1
ATOM 852 O O . LYS A 1 110 ? -7.968 -6.417 -6.286 1.00 97.62 110 LYS A O 1
ATOM 857 N N . LEU A 1 111 ? -6.970 -4.542 -5.543 1.00 96.31 111 LEU A N 1
ATOM 858 C CA . LEU A 1 111 ? -7.430 -4.669 -4.163 1.00 96.31 111 LEU A CA 1
ATOM 859 C C . LEU A 1 111 ? -8.939 -4.428 -4.090 1.00 96.31 111 LEU A C 1
ATOM 861 O O . LEU A 1 111 ? -9.649 -5.266 -3.541 1.00 96.31 111 LEU A O 1
ATOM 865 N N . ASN A 1 112 ? -9.420 -3.357 -4.726 1.00 94.75 112 ASN A N 1
ATOM 866 C CA . ASN A 1 112 ? -10.839 -3.006 -4.780 1.00 94.75 112 ASN A CA 1
ATOM 867 C C . ASN A 1 112 ? -11.660 -4.059 -5.544 1.00 94.75 112 ASN A C 1
ATOM 869 O O . ASN A 1 112 ? -12.705 -4.485 -5.058 1.00 94.75 112 ASN A O 1
ATOM 873 N N . ASP A 1 113 ? -11.153 -4.553 -6.681 1.00 95.69 113 ASP A N 1
ATOM 874 C CA . ASP A 1 113 ? -11.782 -5.634 -7.456 1.00 95.69 113 ASP A CA 1
ATOM 875 C C . ASP A 1 113 ? -11.903 -6.941 -6.644 1.00 95.69 113 ASP A C 1
ATOM 877 O O . ASP A 1 113 ? -12.851 -7.711 -6.809 1.00 95.69 113 ASP A O 1
ATOM 881 N N . ARG A 1 114 ? -10.918 -7.230 -5.780 1.00 95.25 114 ARG A N 1
ATOM 882 C CA . ARG A 1 114 ? -10.816 -8.494 -5.030 1.00 95.25 114 ARG A CA 1
ATOM 883 C C . ARG A 1 114 ? -11.508 -8.457 -3.668 1.00 95.25 114 ARG A C 1
ATOM 885 O O . ARG A 1 114 ? -11.975 -9.504 -3.217 1.00 95.25 114 ARG A O 1
ATOM 892 N N . TYR A 1 115 ? -11.545 -7.292 -3.026 1.00 92.00 115 TYR A N 1
ATOM 893 C CA . TYR A 1 115 ? -12.031 -7.073 -1.664 1.00 92.00 115 TYR A CA 1
ATOM 894 C C . TYR A 1 115 ? -12.934 -5.819 -1.589 1.00 92.00 115 TYR A C 1
ATOM 896 O O . TYR A 1 115 ? -12.623 -4.879 -0.861 1.00 92.00 115 TYR A O 1
ATOM 904 N N . PRO A 1 116 ? -14.078 -5.779 -2.301 1.00 88.62 116 PRO A N 1
ATOM 905 C CA . PRO A 1 116 ? -14.925 -4.581 -2.395 1.00 88.62 116 PRO A CA 1
ATOM 906 C C . PRO A 1 116 ? -15.607 -4.174 -1.077 1.00 88.62 116 PRO A C 1
ATOM 908 O O . PRO A 1 116 ? -16.125 -3.069 -0.969 1.00 88.62 116 PRO A O 1
ATOM 911 N N . SER A 1 117 ? -15.634 -5.058 -0.074 1.00 86.81 117 SER A N 1
ATOM 912 C CA . SER A 1 117 ? -16.175 -4.797 1.268 1.00 86.81 117 SER A CA 1
ATOM 913 C C . SER A 1 117 ? -15.106 -4.389 2.292 1.00 86.81 117 SER A C 1
ATOM 915 O O . SER A 1 117 ? -15.372 -4.411 3.493 1.00 86.81 117 SER A O 1
ATOM 917 N N . PHE A 1 118 ? -13.882 -4.105 1.844 1.00 85.31 118 PHE A N 1
ATOM 918 C CA . PHE A 1 118 ? -12.758 -3.748 2.704 1.00 85.31 118 PHE A CA 1
ATOM 919 C C . PHE A 1 118 ? -12.917 -2.337 3.287 1.00 85.31 118 PHE A C 1
ATOM 921 O O . PHE A 1 118 ? -13.251 -1.398 2.569 1.00 85.31 118 PHE A O 1
ATOM 928 N N . LYS A 1 119 ? -12.679 -2.198 4.598 1.00 88.62 119 LYS A N 1
ATOM 929 C CA . LYS A 1 119 ? -12.892 -0.952 5.353 1.00 88.62 119 LYS A CA 1
ATOM 930 C C . LYS A 1 119 ? -11.632 -0.357 5.978 1.00 88.62 119 LYS A C 1
ATOM 932 O O . LYS A 1 119 ? -11.686 0.777 6.444 1.00 88.62 119 LYS A O 1
ATOM 937 N N . GLU A 1 120 ? -10.504 -1.058 5.986 1.00 91.56 120 GLU A N 1
ATOM 938 C CA . GLU A 1 120 ? -9.303 -0.504 6.615 1.00 91.56 120 GLU A CA 1
ATOM 939 C C . GLU A 1 120 ? -8.578 0.470 5.688 1.00 91.56 120 GLU A C 1
ATOM 941 O O . GLU A 1 120 ? -8.629 0.362 4.463 1.00 91.56 120 GLU A O 1
ATOM 946 N N . ASN A 1 121 ? -7.880 1.432 6.285 1.00 94.31 121 ASN A N 1
ATOM 947 C CA . ASN A 1 121 ? -7.153 2.445 5.534 1.00 94.31 121 ASN A CA 1
ATOM 948 C C . ASN A 1 121 ? -5.704 1.994 5.304 1.00 94.31 121 ASN A C 1
ATOM 950 O O . ASN A 1 121 ? -4.951 1.744 6.251 1.00 94.31 121 ASN A O 1
ATOM 954 N N . LEU A 1 122 ? -5.300 1.912 4.038 1.00 97.06 122 LEU A N 1
ATOM 955 C CA . LEU A 1 122 ? -3.938 1.571 3.624 1.00 97.06 122 LEU A CA 1
ATOM 956 C C . LEU A 1 122 ? -3.196 2.812 3.131 1.00 97.06 122 LEU A C 1
ATOM 958 O O . LEU A 1 122 ? -3.795 3.781 2.674 1.00 97.06 122 LEU A O 1
ATOM 962 N N . THR A 1 123 ? -1.869 2.788 3.189 1.00 98.44 123 THR A N 1
ATOM 963 C CA . THR A 1 123 ? -1.021 3.817 2.572 1.00 98.44 123 THR A CA 1
ATOM 964 C C . THR A 1 123 ? 0.062 3.152 1.734 1.00 98.44 123 THR A C 1
ATOM 966 O O . THR A 1 123 ? 0.715 2.221 2.197 1.00 98.44 123 THR A O 1
ATOM 969 N N . VAL A 1 124 ? 0.252 3.616 0.499 1.00 98.56 124 VAL A N 1
ATOM 970 C CA . VAL A 1 124 ? 1.331 3.171 -0.392 1.00 98.56 124 VAL A CA 1
ATOM 971 C C . VAL A 1 124 ? 2.413 4.244 -0.394 1.00 98.56 124 VAL A C 1
ATOM 973 O O . VAL A 1 124 ? 2.213 5.322 -0.942 1.00 98.56 124 VAL A O 1
ATOM 976 N N . VAL A 1 125 ? 3.545 3.958 0.243 1.00 98.56 125 VAL A N 1
ATOM 977 C CA . VAL A 1 125 ? 4.678 4.876 0.405 1.00 98.56 125 VAL A CA 1
ATOM 978 C C . VAL A 1 125 ? 5.774 4.527 -0.593 1.00 98.56 125 VAL A C 1
ATOM 980 O O . VAL A 1 125 ? 6.177 3.368 -0.700 1.00 98.56 125 VAL A O 1
ATOM 983 N N . GLU A 1 126 ? 6.294 5.534 -1.295 1.00 98.00 126 GLU A N 1
ATOM 984 C CA . GLU A 1 126 ? 7.480 5.391 -2.138 1.00 98.00 126 GLU A CA 1
ATOM 985 C C . GLU A 1 126 ? 8.724 6.022 -1.508 1.00 98.00 126 GLU A C 1
ATOM 987 O O . GLU A 1 126 ? 8.720 7.168 -1.061 1.00 98.00 126 GLU A O 1
ATOM 992 N N . ILE A 1 127 ? 9.829 5.283 -1.571 1.00 97.00 127 ILE A N 1
ATOM 993 C CA . ILE A 1 127 ? 11.181 5.760 -1.294 1.00 97.00 127 ILE A CA 1
ATOM 994 C C . ILE A 1 127 ? 11.951 5.697 -2.627 1.00 97.00 127 ILE A C 1
ATOM 996 O O . ILE A 1 127 ? 12.383 4.608 -3.026 1.00 97.00 127 ILE A O 1
ATOM 1000 N N . PRO A 1 128 ? 12.109 6.816 -3.359 1.00 94.75 128 PRO A N 1
ATOM 1001 C CA . PRO A 1 128 ? 12.798 6.823 -4.650 1.00 94.75 128 PRO A CA 1
ATOM 1002 C C . PRO A 1 128 ? 14.308 6.591 -4.477 1.00 94.75 128 PRO A C 1
ATOM 1004 O O . PRO A 1 128 ? 14.937 7.179 -3.595 1.00 94.75 128 PRO A O 1
ATOM 1007 N N . THR A 1 129 ? 14.919 5.758 -5.328 1.00 91.19 129 THR A N 1
ATOM 1008 C CA . THR A 1 129 ? 16.346 5.403 -5.247 1.00 91.19 129 THR A CA 1
ATOM 1009 C C . THR A 1 129 ? 17.075 5.628 -6.578 1.00 91.19 129 THR A C 1
ATOM 1011 O O . THR A 1 129 ? 16.812 4.990 -7.593 1.00 91.19 129 THR A O 1
ATOM 1014 N N . ALA A 1 130 ? 18.085 6.503 -6.575 1.00 79.56 130 ALA A N 1
ATOM 1015 C CA . ALA A 1 130 ? 18.737 6.982 -7.804 1.00 79.56 130 ALA A CA 1
ATOM 1016 C C . ALA A 1 130 ? 19.368 5.895 -8.710 1.00 79.56 130 ALA A C 1
ATOM 1018 O O . ALA A 1 130 ? 19.590 6.150 -9.890 1.00 79.56 130 ALA A O 1
ATOM 1019 N N . LEU A 1 131 ? 19.677 4.707 -8.173 1.00 78.56 131 LEU A N 1
ATOM 1020 C CA . LEU A 1 131 ? 20.365 3.620 -8.890 1.00 78.56 131 LEU A CA 1
ATOM 1021 C C . LEU A 1 131 ? 19.528 2.344 -9.073 1.00 78.56 131 LEU A C 1
ATOM 1023 O O . LEU A 1 131 ? 19.781 1.589 -10.007 1.00 78.56 131 LEU A O 1
ATOM 1027 N N . SER A 1 132 ? 18.564 2.073 -8.188 1.00 76.38 132 SER A N 1
ATOM 1028 C CA . SER A 1 132 ? 17.809 0.808 -8.163 1.00 76.38 132 SER A CA 1
ATOM 1029 C C . SER A 1 132 ? 16.334 0.940 -8.560 1.00 76.38 132 SER A C 1
ATOM 1031 O O . SER A 1 132 ? 15.658 -0.084 -8.672 1.00 76.38 132 SER A O 1
ATOM 1033 N N . GLY A 1 133 ? 15.863 2.163 -8.832 1.00 90.56 133 GLY A N 1
ATOM 1034 C CA . GLY A 1 133 ? 14.474 2.476 -9.157 1.00 90.56 133 GLY A CA 1
ATOM 1035 C C . GLY A 1 133 ? 13.765 3.080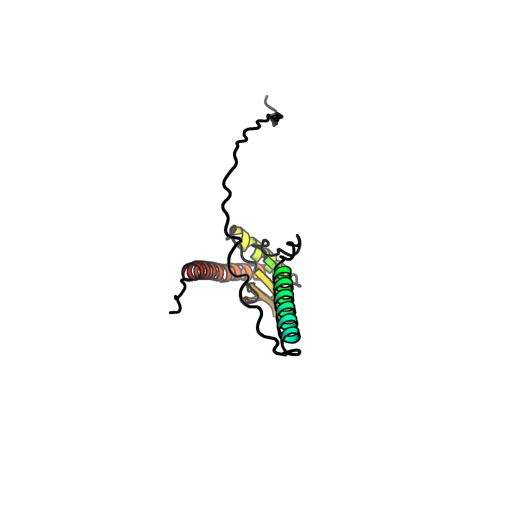 -7.949 1.00 90.56 133 GLY A C 1
ATOM 1036 O O . GLY A 1 133 ? 14.069 4.203 -7.559 1.00 90.56 133 GLY A O 1
ATOM 1037 N N . SER A 1 134 ? 12.834 2.345 -7.355 1.00 94.50 134 SER A N 1
ATOM 1038 C CA . SER A 1 134 ? 12.091 2.796 -6.177 1.00 94.50 134 SER A CA 1
ATOM 1039 C C . SER A 1 134 ? 11.837 1.648 -5.215 1.00 94.50 134 SER A C 1
ATOM 1041 O O . SER A 1 134 ? 11.655 0.504 -5.627 1.00 94.50 134 SER A O 1
ATOM 1043 N N . ILE A 1 135 ? 11.784 1.935 -3.920 1.00 96.88 135 ILE A N 1
ATOM 1044 C CA . ILE A 1 135 ? 11.269 1.000 -2.919 1.00 96.88 135 ILE A CA 1
ATOM 1045 C C . ILE A 1 135 ? 9.831 1.403 -2.612 1.00 96.88 135 ILE A C 1
ATOM 1047 O O . ILE A 1 135 ? 9.568 2.572 -2.343 1.00 96.88 135 ILE A O 1
ATOM 1051 N N . ILE A 1 136 ? 8.914 0.438 -2.652 1.00 98.19 136 ILE A N 1
ATOM 1052 C CA . ILE A 1 136 ? 7.522 0.629 -2.245 1.00 98.19 136 ILE A CA 1
ATOM 1053 C C . ILE A 1 136 ? 7.264 -0.122 -0.950 1.00 98.19 136 ILE A C 1
ATOM 1055 O O . ILE A 1 136 ? 7.615 -1.299 -0.814 1.00 98.19 136 ILE A O 1
ATOM 1059 N N . GLU A 1 137 ? 6.605 0.564 -0.028 1.00 98.69 137 GLU A N 1
ATOM 1060 C CA . GLU A 1 137 ? 6.104 0.039 1.232 1.00 98.69 137 GLU A CA 1
ATOM 1061 C C . GLU A 1 137 ? 4.580 0.214 1.249 1.00 98.69 137 GLU A C 1
ATOM 1063 O O . GLU A 1 137 ? 4.061 1.286 0.947 1.00 98.69 137 GLU A O 1
ATOM 1068 N N . VAL A 1 138 ? 3.846 -0.859 1.550 1.00 98.56 138 VAL A N 1
ATOM 1069 C CA . VAL A 1 138 ? 2.408 -0.782 1.835 1.00 98.56 138 VAL A CA 1
ATOM 1070 C C . VAL A 1 138 ? 2.253 -0.857 3.341 1.00 98.56 138 VAL A C 1
ATOM 1072 O O . VAL A 1 138 ? 2.710 -1.815 3.973 1.00 98.56 138 VAL A O 1
ATOM 1075 N N . GLU A 1 139 ? 1.614 0.157 3.903 1.00 98.44 139 GLU A N 1
ATOM 1076 C CA . GLU A 1 139 ? 1.370 0.302 5.327 1.00 98.44 139 GLU A CA 1
ATOM 1077 C C . GLU A 1 139 ? -0.102 0.092 5.668 1.00 98.44 139 GLU A C 1
ATOM 1079 O O . GLU A 1 139 ? -0.997 0.571 4.970 1.00 98.44 139 GLU A O 1
ATOM 1084 N N . HIS A 1 140 ? -0.333 -0.556 6.806 1.00 96.88 140 HIS A N 1
ATOM 1085 C CA . HIS A 1 140 ? -1.600 -0.526 7.522 1.00 96.88 140 HIS A CA 1
ATOM 1086 C C . HIS A 1 140 ? -1.345 0.059 8.915 1.00 96.88 140 HIS A C 1
ATOM 1088 O O . HIS A 1 140 ? -0.451 -0.406 9.621 1.00 96.88 140 HIS A O 1
ATOM 1094 N N . SER A 1 141 ? -2.083 1.100 9.314 1.00 93.62 141 SER A N 1
ATOM 1095 C CA . SER A 1 141 ? -1.933 1.743 10.634 1.00 93.62 141 SER A CA 1
ATOM 1096 C C . SER A 1 141 ? -0.483 2.149 10.996 1.00 93.62 141 SER A C 1
ATOM 1098 O O . SER A 1 141 ? -0.047 1.985 12.136 1.00 93.62 141 SER A O 1
ATOM 1100 N N . ARG A 1 142 ? 0.277 2.693 10.027 1.00 95.00 142 ARG A N 1
ATOM 1101 C CA . ARG A 1 142 ? 1.719 3.048 10.123 1.00 95.00 142 ARG A CA 1
ATOM 1102 C C . ARG A 1 142 ? 2.680 1.864 10.327 1.00 95.00 142 ARG A C 1
ATOM 1104 O O . ARG A 1 142 ? 3.830 2.050 10.719 1.00 95.00 142 ARG A O 1
ATOM 1111 N N . LYS A 1 143 ? 2.222 0.635 10.081 1.00 97.00 143 LYS A N 1
ATOM 1112 C CA . LYS A 1 143 ? 3.044 -0.580 10.087 1.00 97.00 143 LYS A CA 1
ATOM 1113 C C . LYS A 1 143 ? 3.209 -1.083 8.659 1.00 97.00 143 LYS A C 1
ATOM 1115 O O . LYS A 1 143 ? 2.221 -1.407 8.004 1.00 97.00 143 LYS A O 1
ATOM 1120 N N . VAL A 1 144 ? 4.453 -1.207 8.203 1.00 98.25 144 VAL A N 1
ATOM 1121 C CA . VAL A 1 144 ? 4.778 -1.811 6.903 1.00 98.25 144 VAL A CA 1
ATOM 1122 C C . VAL A 1 144 ? 4.373 -3.289 6.917 1.00 98.25 144 VAL A C 1
ATOM 1124 O O . VAL A 1 144 ? 4.878 -4.075 7.720 1.00 98.25 144 VAL A O 1
ATOM 1127 N N . ILE A 1 145 ? 3.450 -3.663 6.030 1.00 98.19 145 ILE A N 1
ATOM 1128 C CA . ILE A 1 145 ? 2.934 -5.035 5.869 1.00 98.19 145 ILE A CA 1
ATOM 1129 C C . ILE A 1 145 ? 3.448 -5.712 4.594 1.00 98.19 145 ILE A C 1
ATOM 1131 O O . ILE A 1 145 ? 3.502 -6.938 4.519 1.00 98.19 145 ILE A O 1
ATOM 1135 N N . PHE A 1 146 ? 3.876 -4.923 3.609 1.00 98.56 146 PHE A N 1
ATOM 1136 C CA . PHE A 1 146 ? 4.550 -5.392 2.403 1.00 98.56 146 PHE A CA 1
ATOM 1137 C C . PHE A 1 146 ? 5.626 -4.384 1.999 1.00 98.56 146 PHE A C 1
ATOM 1139 O O . PHE A 1 146 ? 5.422 -3.179 2.109 1.00 98.56 146 PHE A O 1
ATOM 1146 N N . ARG A 1 147 ? 6.766 -4.880 1.514 1.00 98.06 147 ARG A N 1
ATOM 1147 C CA . ARG A 1 147 ? 7.900 -4.065 1.070 1.00 98.06 147 ARG A CA 1
ATOM 1148 C C . ARG A 1 147 ? 8.547 -4.695 -0.149 1.00 98.06 147 ARG A C 1
ATOM 1150 O O . ARG A 1 147 ? 8.787 -5.903 -0.165 1.00 98.06 147 ARG A O 1
ATOM 1157 N N . THR A 1 148 ? 8.858 -3.900 -1.166 1.00 97.06 148 THR A N 1
ATOM 1158 C CA . THR A 1 148 ? 9.455 -4.419 -2.399 1.00 97.06 148 THR A CA 1
ATOM 1159 C C . THR A 1 148 ? 10.291 -3.373 -3.128 1.00 97.06 148 THR A C 1
ATOM 1161 O O . THR A 1 148 ? 10.071 -2.177 -2.970 1.00 97.06 148 THR A O 1
ATOM 1164 N N . ALA A 1 149 ? 11.240 -3.825 -3.946 1.00 95.69 149 ALA A N 1
ATOM 1165 C CA . ALA A 1 149 ? 11.950 -2.964 -4.886 1.00 95.69 149 ALA A CA 1
ATOM 1166 C C . ALA A 1 149 ? 11.292 -3.046 -6.273 1.00 95.69 149 ALA A C 1
ATOM 1168 O O . ALA A 1 149 ? 11.063 -4.144 -6.791 1.00 95.69 149 ALA A O 1
ATOM 1169 N N . LEU A 1 150 ? 11.028 -1.883 -6.860 1.00 94.62 150 LEU A N 1
ATOM 1170 C CA . LEU A 1 150 ? 10.642 -1.665 -8.247 1.00 94.62 150 LEU A CA 1
ATOM 1171 C C . LEU A 1 150 ? 11.851 -1.160 -9.028 1.00 94.62 150 LEU A C 1
ATOM 1173 O O . LEU A 1 150 ? 12.325 -0.048 -8.821 1.00 94.62 150 LEU A O 1
ATOM 1177 N N . SER A 1 151 ? 12.326 -1.970 -9.960 1.00 92.75 151 SER A N 1
ATOM 1178 C CA . SER A 1 151 ? 13.177 -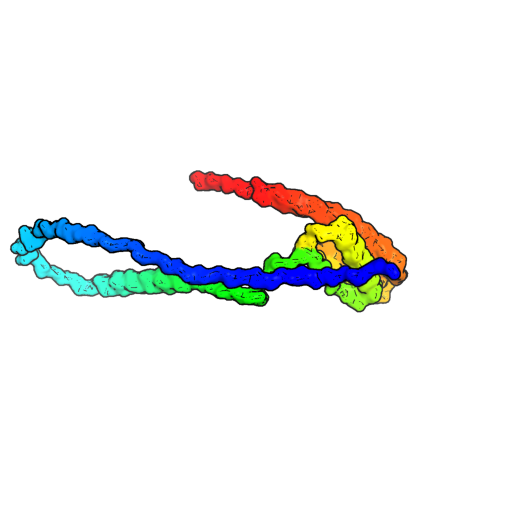1.529 -11.061 1.00 92.75 151 SER A CA 1
ATOM 1179 C C . SER A 1 151 ? 12.324 -0.819 -12.136 1.00 92.75 151 SER A C 1
ATOM 1181 O O . SER A 1 151 ? 11.090 -0.853 -12.095 1.00 92.75 151 SER A O 1
ATOM 1183 N N . PRO A 1 152 ? 12.944 -0.183 -13.144 1.00 90.38 152 PRO A N 1
ATOM 1184 C CA . PRO A 1 152 ? 12.201 0.419 -14.246 1.00 90.38 152 PRO A CA 1
ATOM 1185 C C . PRO A 1 152 ? 11.410 -0.606 -15.078 1.00 90.38 152 PRO A C 1
ATOM 1187 O O . PRO A 1 152 ? 11.975 -1.573 -15.589 1.00 90.38 152 PRO A O 1
ATOM 1190 N N . GLY A 1 153 ? 10.117 -0.345 -15.293 1.00 90.69 153 GLY A N 1
ATOM 1191 C CA . GLY A 1 153 ? 9.291 -1.058 -16.274 1.00 90.69 153 GLY A CA 1
ATOM 1192 C C . GLY A 1 153 ? 7.899 -1.448 -15.770 1.00 90.69 153 GLY A C 1
ATOM 1193 O O . GLY A 1 153 ? 7.755 -2.188 -14.800 1.00 90.69 153 GLY A O 1
ATOM 1194 N N . ARG A 1 154 ? 6.858 -1.033 -16.503 1.00 93.06 154 ARG A N 1
ATOM 1195 C CA . ARG A 1 154 ? 5.445 -1.188 -16.110 1.00 93.06 154 ARG A CA 1
ATOM 1196 C C . ARG A 1 154 ? 5.000 -2.626 -15.809 1.00 93.06 154 ARG A C 1
ATOM 1198 O O . ARG A 1 154 ? 4.211 -2.838 -14.894 1.00 93.06 154 ARG A O 1
ATOM 1205 N N . ARG A 1 155 ? 5.532 -3.624 -16.532 1.00 95.50 155 ARG A N 1
ATOM 1206 C CA . ARG A 1 155 ? 5.270 -5.051 -16.240 1.00 95.50 155 ARG A CA 1
ATOM 1207 C C . ARG A 1 155 ? 5.695 -5.423 -14.820 1.00 95.50 155 ARG A C 1
ATOM 1209 O O . ARG A 1 155 ? 4.939 -6.067 -14.112 1.00 95.50 155 ARG A O 1
ATOM 1216 N N . GLN A 1 156 ? 6.855 -4.945 -14.377 1.00 94.69 156 GLN A N 1
ATOM 1217 C CA . GLN A 1 156 ? 7.357 -5.259 -13.046 1.00 94.69 156 GLN A CA 1
ATOM 1218 C C . GLN A 1 156 ? 6.518 -4.587 -11.949 1.00 94.69 156 GLN A C 1
ATOM 1220 O O . GLN A 1 156 ? 6.255 -5.216 -10.929 1.00 94.69 156 GLN A O 1
ATOM 1225 N N . ALA A 1 157 ? 6.032 -3.360 -12.172 1.00 96.12 157 ALA A N 1
ATOM 1226 C CA . ALA A 1 157 ? 5.066 -2.718 -11.277 1.00 96.12 157 ALA A CA 1
ATOM 1227 C C . ALA A 1 157 ? 3.774 -3.548 -11.145 1.00 96.12 157 ALA A C 1
ATOM 1229 O O . ALA A 1 157 ? 3.307 -3.788 -10.033 1.00 96.12 157 ALA A O 1
ATOM 1230 N N . GLN A 1 158 ? 3.254 -4.071 -12.261 1.00 97.69 158 GLN A N 1
ATOM 1231 C CA . GLN A 1 158 ? 2.091 -4.963 -12.275 1.00 97.69 158 GLN A CA 1
ATOM 1232 C C . GLN A 1 158 ? 2.352 -6.292 -11.541 1.00 97.69 158 GLN A C 1
ATOM 1234 O O . GLN A 1 158 ? 1.512 -6.733 -10.756 1.00 97.69 158 GLN A O 1
ATOM 1239 N N . ASP A 1 159 ? 3.514 -6.915 -11.759 1.00 97.75 159 ASP A N 1
ATOM 1240 C CA . ASP A 1 159 ? 3.913 -8.164 -11.101 1.00 97.75 159 ASP A CA 1
ATOM 1241 C C . ASP A 1 159 ? 4.047 -7.974 -9.584 1.00 97.75 159 ASP A C 1
ATOM 1243 O O . ASP A 1 159 ? 3.449 -8.718 -8.805 1.00 97.75 159 ASP A O 1
ATOM 1247 N N . ARG A 1 160 ? 4.741 -6.914 -9.147 1.00 97.88 160 ARG A N 1
ATOM 1248 C CA . ARG A 1 160 ? 4.861 -6.585 -7.721 1.00 97.88 160 ARG A CA 1
ATOM 1249 C C . ARG A 1 160 ? 3.526 -6.191 -7.092 1.00 97.88 160 ARG A C 1
ATOM 1251 O O . ARG A 1 160 ? 3.315 -6.514 -5.928 1.00 97.88 160 ARG A O 1
ATOM 1258 N N . ALA A 1 161 ? 2.611 -5.562 -7.832 1.00 98.31 161 ALA A N 1
ATOM 1259 C CA . ALA A 1 161 ? 1.253 -5.295 -7.357 1.00 98.31 161 ALA A CA 1
ATOM 1260 C C . ALA A 1 161 ? 0.440 -6.592 -7.158 1.00 98.31 161 ALA A C 1
ATOM 1262 O O . ALA A 1 161 ? -0.313 -6.696 -6.190 1.00 98.31 161 ALA A O 1
ATOM 1263 N N . ASN A 1 162 ? 0.624 -7.614 -8.008 1.00 98.38 162 ASN A N 1
ATOM 1264 C CA . ASN A 1 162 ? 0.038 -8.945 -7.788 1.00 98.38 162 ASN A CA 1
ATOM 1265 C C . ASN A 1 162 ? 0.613 -9.626 -6.530 1.00 98.38 162 ASN A C 1
ATOM 1267 O O . ASN A 1 162 ? -0.118 -10.304 -5.805 1.00 98.38 162 ASN A O 1
ATOM 1271 N N . ASP A 1 163 ? 1.909 -9.451 -6.254 1.00 98.38 163 ASP A N 1
ATOM 1272 C CA . ASP A 1 163 ? 2.537 -9.971 -5.035 1.00 98.38 163 ASP A CA 1
ATOM 1273 C C . ASP A 1 163 ? 2.060 -9.237 -3.777 1.00 98.38 163 ASP A C 1
ATOM 1275 O O . ASP A 1 163 ? 1.716 -9.886 -2.785 1.00 98.38 163 ASP A O 1
ATOM 1279 N N . ALA A 1 164 ? 1.961 -7.907 -3.841 1.00 98.44 164 ALA A N 1
ATOM 1280 C CA . ALA A 1 164 ? 1.395 -7.077 -2.784 1.00 98.44 164 ALA A CA 1
ATOM 1281 C C . ALA A 1 164 ? -0.042 -7.501 -2.460 1.00 98.44 164 ALA A C 1
ATOM 1283 O O . ALA A 1 164 ? -0.343 -7.774 -1.302 1.00 98.44 164 ALA A O 1
ATOM 1284 N N . LEU A 1 165 ? -0.902 -7.663 -3.475 1.00 98.25 165 LEU A N 1
ATOM 1285 C CA . LEU A 1 165 ? -2.282 -8.137 -3.315 1.00 98.25 165 LEU A CA 1
ATOM 1286 C C . LEU A 1 165 ? -2.362 -9.449 -2.521 1.00 98.25 165 LEU A C 1
ATOM 1288 O O . LEU A 1 165 ? -3.232 -9.604 -1.668 1.00 98.25 165 LEU A O 1
ATOM 1292 N N . ARG A 1 166 ? -1.448 -10.392 -2.779 1.00 97.75 166 ARG A N 1
ATOM 1293 C CA . ARG A 1 166 ? -1.412 -11.697 -2.104 1.00 97.75 166 ARG A CA 1
ATOM 1294 C C . ARG A 1 166 ? -0.986 -11.578 -0.639 1.00 97.75 166 ARG A C 1
ATOM 1296 O O . ARG A 1 166 ? -1.597 -12.198 0.228 1.00 97.75 166 ARG A O 1
ATOM 1303 N N . VAL A 1 167 ? 0.058 -10.795 -0.362 1.00 98.12 167 VAL A N 1
ATOM 1304 C CA . VAL A 1 167 ? 0.589 -10.606 1.000 1.00 98.12 167 VAL A CA 1
ATOM 1305 C C . VAL A 1 167 ? -0.375 -9.781 1.851 1.00 98.12 167 VAL A C 1
ATOM 1307 O O . VAL A 1 167 ? -0.732 -10.204 2.949 1.00 98.12 167 VAL A O 1
ATOM 1310 N N . VAL A 1 168 ? -0.844 -8.650 1.321 1.00 97.25 168 VAL A N 1
ATOM 1311 C CA . VAL A 1 168 ? -1.813 -7.764 1.977 1.00 97.25 168 VAL A CA 1
ATOM 1312 C C . VAL A 1 168 ? -3.150 -8.488 2.159 1.00 97.25 168 VAL A C 1
ATOM 1314 O O . VAL A 1 168 ? -3.674 -8.492 3.264 1.00 97.25 168 VAL A O 1
ATOM 1317 N N . GLY A 1 169 ? -3.643 -9.209 1.144 1.00 94.94 169 GLY A N 1
ATOM 1318 C CA . GLY A 1 169 ? -4.839 -10.060 1.232 1.00 94.94 169 GLY A CA 1
ATOM 1319 C C . GLY A 1 169 ? -4.813 -11.028 2.415 1.00 94.94 169 GLY A C 1
ATOM 1320 O O . GLY A 1 169 ? -5.728 -11.037 3.236 1.00 94.94 169 GLY A O 1
ATOM 1321 N N . ASN A 1 170 ? -3.731 -11.799 2.547 1.00 95.44 170 ASN A N 1
ATOM 1322 C CA . ASN A 1 170 ? -3.561 -12.741 3.656 1.00 95.44 170 ASN A CA 1
ATOM 1323 C C . ASN A 1 170 ? -3.404 -12.036 5.015 1.00 95.44 170 ASN A C 1
ATOM 1325 O O . ASN A 1 170 ? -3.901 -12.532 6.026 1.00 95.44 170 ASN A O 1
ATOM 1329 N N . TYR A 1 171 ? -2.720 -10.887 5.050 1.00 96.00 171 TYR A N 1
ATOM 1330 C CA . TYR A 1 171 ? -2.584 -10.073 6.259 1.00 96.00 171 TYR A CA 1
ATOM 1331 C C . TYR A 1 171 ? -3.945 -9.555 6.750 1.00 96.00 171 TYR A C 1
ATOM 1333 O O . TYR A 1 171 ? -4.248 -9.711 7.930 1.00 96.00 171 TYR A O 1
ATOM 1341 N N . MET A 1 172 ? -4.770 -9.003 5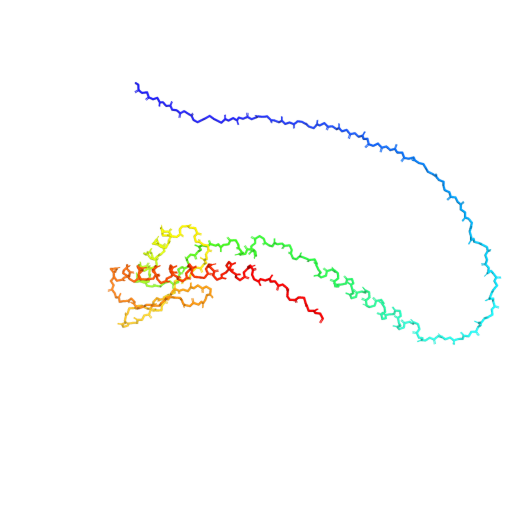.853 1.00 91.50 172 MET A N 1
ATOM 1342 C CA . MET A 1 172 ? -6.086 -8.441 6.180 1.00 91.50 172 MET A CA 1
ATOM 1343 C C . MET A 1 172 ? -7.035 -9.505 6.735 1.00 91.50 172 MET A C 1
ATOM 1345 O O . MET A 1 172 ? -7.645 -9.280 7.770 1.00 91.50 172 MET A O 1
ATOM 1349 N N . VAL A 1 173 ? -7.111 -10.689 6.109 1.00 92.12 173 VAL A N 1
ATOM 1350 C CA . VAL A 1 173 ? -7.968 -11.792 6.592 1.00 92.12 173 VAL A CA 1
ATOM 1351 C C . VAL A 1 173 ? -7.585 -12.227 8.008 1.00 92.12 173 VAL A C 1
ATOM 1353 O O . VAL A 1 173 ? -8.461 -12.467 8.836 1.00 92.12 173 VAL A O 1
ATOM 1356 N N . ARG A 1 174 ? -6.281 -12.306 8.311 1.00 93.19 174 ARG A N 1
ATOM 1357 C CA . ARG A 1 174 ? -5.819 -12.631 9.665 1.00 93.19 174 ARG A CA 1
ATOM 1358 C C . ARG A 1 174 ? -6.138 -11.509 10.654 1.00 93.19 174 ARG A C 1
ATOM 1360 O O . ARG A 1 174 ? -6.620 -11.801 11.739 1.00 93.19 174 ARG A O 1
ATOM 1367 N N . TRP A 1 175 ? -5.878 -10.259 10.283 1.00 92.56 175 TRP A N 1
ATOM 1368 C CA . TRP A 1 175 ? -6.109 -9.102 11.149 1.00 92.56 175 TRP A CA 1
ATOM 1369 C C . TRP A 1 175 ? -7.599 -8.901 11.476 1.00 92.56 175 TRP A C 1
ATOM 1371 O O . TRP A 1 175 ? -7.943 -8.630 12.621 1.00 92.56 175 TRP A O 1
ATOM 1381 N N . GLU A 1 176 ? -8.486 -9.116 10.501 1.00 89.62 176 GLU A N 1
ATOM 1382 C CA . GLU A 1 176 ? -9.942 -9.095 10.692 1.00 89.62 176 GLU A CA 1
ATOM 1383 C C . GLU A 1 176 ? -10.386 -10.167 11.698 1.00 89.62 176 GLU A C 1
ATOM 1385 O O . GLU A 1 176 ? -11.134 -9.879 12.630 1.00 89.62 176 GLU A O 1
ATOM 1390 N N . ALA A 1 177 ? -9.879 -11.396 11.550 1.00 90.62 177 ALA A N 1
ATOM 1391 C CA . ALA A 1 177 ? -10.162 -12.478 12.488 1.00 90.62 177 ALA A CA 1
ATOM 1392 C C . ALA A 1 177 ? -9.630 -12.162 13.896 1.00 90.62 177 ALA A C 1
ATOM 1394 O O . ALA A 1 177 ? -10.364 -12.313 14.869 1.00 90.62 177 ALA A O 1
ATOM 1395 N N . GLU A 1 178 ? -8.386 -11.680 14.009 1.00 90.19 178 GLU A N 1
ATOM 1396 C CA . GLU A 1 178 ? -7.796 -11.225 15.274 1.00 90.19 178 GLU A CA 1
ATOM 1397 C C . GLU A 1 178 ? -8.684 -10.161 15.945 1.00 90.19 178 GLU A C 1
ATOM 1399 O O . GLU A 1 178 ? -8.997 -10.310 17.124 1.00 90.19 178 GLU A O 1
ATOM 1404 N N . ARG A 1 179 ? -9.165 -9.152 15.203 1.00 88.31 179 ARG A N 1
ATOM 1405 C CA . ARG A 1 179 ? -10.076 -8.116 15.721 1.00 88.31 179 ARG A CA 1
ATOM 1406 C C . ARG A 1 179 ? -11.381 -8.703 16.261 1.00 88.31 179 ARG A C 1
ATOM 1408 O O . ARG A 1 179 ? -11.734 -8.416 17.399 1.00 88.31 179 ARG A O 1
ATOM 1415 N N . LEU A 1 180 ? -12.073 -9.524 15.467 1.00 87.50 180 LEU A N 1
ATOM 1416 C CA . LEU A 1 180 ? -13.363 -10.116 15.847 1.00 87.50 180 LEU A CA 1
ATOM 1417 C C . LEU A 1 180 ? -13.255 -11.007 17.093 1.00 87.50 180 LEU A C 1
ATOM 1419 O O . LEU A 1 180 ? -14.166 -11.028 17.919 1.00 87.50 180 LEU A O 1
ATOM 1423 N N . PHE A 1 181 ? -12.140 -11.727 17.254 1.00 85.25 181 PHE A N 1
ATOM 1424 C CA . PHE A 1 181 ? -11.903 -12.507 18.466 1.00 85.25 181 PHE A CA 1
ATOM 1425 C C . PHE A 1 181 ? -11.613 -11.615 19.676 1.00 85.25 181 PHE A C 1
ATOM 1427 O O . PHE A 1 181 ? -12.231 -11.830 20.712 1.00 85.25 181 PHE A O 1
ATOM 1434 N N . GLN A 1 182 ? -10.729 -10.615 19.566 1.00 80.56 182 GLN A N 1
ATOM 1435 C CA . GLN A 1 182 ? -10.400 -9.734 20.701 1.00 80.56 182 GLN A CA 1
ATOM 1436 C C . GLN A 1 182 ? -11.637 -8.995 21.240 1.00 80.56 182 GLN A C 1
ATOM 1438 O O . GLN A 1 182 ? -11.832 -8.966 22.448 1.00 80.56 182 GLN A O 1
ATOM 1443 N N . ASP A 1 183 ? -12.513 -8.510 20.355 1.00 70.00 183 ASP A N 1
ATOM 1444 C CA . ASP A 1 183 ? -13.789 -7.858 20.705 1.00 70.00 183 ASP A CA 1
ATOM 1445 C C . ASP A 1 183 ? -14.756 -8.788 21.475 1.00 70.00 183 ASP A C 1
ATOM 1447 O O . ASP A 1 183 ? -15.577 -8.339 22.267 1.00 70.00 183 ASP A O 1
ATOM 1451 N N . THR A 1 184 ? -14.637 -10.109 21.287 1.00 66.94 184 THR A N 1
ATOM 1452 C CA . THR A 1 184 ? -15.468 -11.118 21.977 1.00 66.94 184 THR A CA 1
ATOM 1453 C C . THR A 1 184 ? -14.865 -11.582 23.314 1.00 66.94 184 THR A C 1
ATOM 1455 O O . THR A 1 184 ? -15.564 -12.192 24.122 1.00 66.94 184 THR A O 1
ATOM 1458 N N . TYR A 1 185 ? -13.570 -11.339 23.552 1.00 62.75 185 TYR A N 1
ATOM 1459 C CA . TYR A 1 185 ? -12.848 -11.797 24.748 1.00 62.75 185 TYR A CA 1
ATOM 1460 C C . TYR A 1 185 ? -12.664 -10.716 25.825 1.00 62.75 185 TYR A C 1
ATOM 1462 O O . TYR A 1 185 ? -12.020 -10.998 26.836 1.00 62.75 185 TYR A O 1
ATOM 1470 N N . ASP A 1 186 ? -13.257 -9.531 25.653 1.00 61.59 186 ASP A N 1
ATOM 1471 C CA . ASP A 1 186 ? -13.344 -8.500 26.696 1.00 61.59 186 ASP A CA 1
ATOM 1472 C C . ASP A 1 186 ? -14.390 -8.902 27.754 1.00 61.59 186 ASP A C 1
ATOM 1474 O O . ASP A 1 186 ? -15.522 -8.421 27.799 1.00 61.59 186 ASP A O 1
ATOM 1478 N N . LEU A 1 187 ? -14.023 -9.902 28.556 1.00 66.56 187 LEU A N 1
ATOM 1479 C CA . LEU A 1 187 ? -14.754 -10.323 29.741 1.00 66.56 187 LEU A CA 1
ATOM 1480 C C . LEU A 1 187 ? -14.032 -9.760 30.959 1.00 66.56 187 LEU A C 1
ATOM 1482 O O . LEU A 1 187 ? -12.942 -10.233 31.294 1.00 66.56 187 LEU A O 1
ATOM 1486 N N . ASP A 1 188 ? -14.677 -8.789 31.611 1.00 61.91 188 ASP A N 1
ATOM 1487 C CA . ASP A 1 188 ? -14.298 -8.271 32.924 1.00 61.91 188 ASP A CA 1
ATOM 1488 C C . ASP A 1 188 ? -13.830 -9.415 33.831 1.00 61.91 188 ASP A C 1
ATOM 1490 O O . ASP A 1 188 ? -14.568 -10.364 34.122 1.00 61.91 188 ASP A O 1
ATOM 1494 N N . HIS A 1 189 ? -12.587 -9.319 34.298 1.00 61.91 189 HIS A N 1
ATOM 1495 C CA . HIS A 1 189 ? -12.205 -10.030 35.502 1.00 61.91 189 HIS A CA 1
ATOM 1496 C C . HIS A 1 189 ? -12.704 -9.169 36.656 1.00 61.91 189 HIS A C 1
ATOM 1498 O O . HIS A 1 189 ? -12.100 -8.139 36.945 1.00 61.91 189 HIS A O 1
ATOM 1504 N N . ASP A 1 190 ? -13.820 -9.568 37.271 1.00 65.56 190 ASP A N 1
ATOM 1505 C CA . ASP A 1 190 ? -14.317 -8.951 38.501 1.00 65.56 190 ASP A CA 1
ATOM 1506 C C . ASP A 1 190 ? -13.165 -8.905 39.528 1.00 65.56 190 ASP A C 1
ATOM 1508 O O . ASP A 1 190 ? -12.771 -9.935 40.084 1.00 65.56 190 ASP A O 1
ATOM 1512 N N . GLU A 1 191 ? -12.577 -7.725 39.752 1.00 61.94 191 GLU A N 1
ATOM 1513 C CA . GLU A 1 191 ? -11.557 -7.537 40.786 1.00 61.94 191 GLU A CA 1
ATOM 1514 C C . GLU A 1 191 ? -12.248 -7.537 42.162 1.00 61.94 191 GLU A C 1
ATOM 1516 O O . GLU A 1 191 ? -12.929 -6.577 42.533 1.00 61.94 191 GLU A O 1
ATOM 1521 N N . PHE A 1 192 ? -12.095 -8.652 42.888 1.00 67.25 192 PHE A N 1
ATOM 1522 C CA . PHE A 1 192 ? -12.628 -8.897 44.238 1.00 67.25 192 PHE A CA 1
ATOM 1523 C C . PHE A 1 192 ? -11.702 -8.389 45.358 1.00 67.25 192 PHE A C 1
ATOM 1525 O O . PHE A 1 192 ? -10.476 -8.633 45.269 1.00 67.25 192 PHE A O 1
#

Sequence (192 aa):
MSRVNGYKAPDTERFTEVKSSFFGLSSSVVLSVSTVLCLVALTASASESGKTSKEQEKQAIEDAIRQLQTQKGQQKAPSPFEDFSEVSGLIVDRTITRLGEDFYFFFSQKLNDRYPSFKENLTVVEIPTALSGSIIEVEHSRKVIFRTALSPGRRQAQDRANDALRVVGNYMVRWEAERLFQDTYDLDHDEF

InterPro domains:
  IPR018900 Curli assembly protein CsgE [PF10627] (87-191)

Secondary structure (DSSP, 8-state):
--------PPP-------------------------S-----------TTSHHHHHHHHHHHHHHHHHHHHHTS-----TTT-GGG--S-EEEE--SHHHHHHHHHHHHHHHHH-TT--S-EEEEEEEETTTEEEEEEEETTEEEEEEEE-S-HHHHHHHHHHHHHHHHHHHHHHHHHHHHHHH--------

pLDDT: mean 73.99, std 22.48, range [33.94, 98.69]

Radius of gyration: 36.79 Å; chains: 1; bounding box: 79×46×113 Å

Organism: NCBI:txid990268

Foldseek 3Di:
DDDDDDDDDDDDDDDDDDDDDDDDDDDDDDDDDDPDDDPDDPDDDDDDPDDPPVVVVVVVVVVVVVVVVVVVPPDPDDDPPPPPVPQWPAEAEADDDPLLVLLSVLLSVVLCVPCVPHTFYKYWHWDQDPPQGIKIFIDGPNDGQDIDTDHDDSVSSNVVSVVVSVSVVVVRVVVVVVVVVVVVPPDDPPDD